Protein 7EG5 (pdb70)

Foldseek 3Di:
DQDPLNVVFLVDWDKKWKWFDDLDDDIDIDIDISPQWDADPLGKIKGFPLDCPVNQSRLVGPQKMKIKDKDQCGDAPDRHRMKMKIFIWRWDWAQDDDVQVVSCVVVVSGRTMIITHTPDMDIPD/DQDPLNVVQLVDKWKKWKWFDDLDPDIDIDIDISPQWDADPLGKTKGFAQDCPRRQSRCVGPQKIKIKTKDQCGQAPPRRRMKMKIFIWGWDWAQDDDVQVVSCVVPVNGRTMIITHTPDIDIDD

InterPro domains:
  IPR011576 Pyridoxamine 5'-phosphate oxidase, N-terminal [PF01243] (2-123)
  IPR012349 FMN-binding split barrel [G3DSA:2.30.110.10] (1-125)

Radius of gyration: 17.63 Å; Cα contacts (8 Å, |Δi|>4): 608; chains: 2; bounding box: 39×50×42 Å

Structure (mmCIF, N/CA/C/O backbone):
data_7EG5
#
_entry.id   7EG5
#
_cell.length_a   41.509
_cell.length_b   94.801
_cell.length_c   142.075
_cell.angle_alpha   90.00
_cell.angle_beta   90.00
_cell.angle_gamma   90.00
#
_symmetry.space_group_name_H-M   'C 2 2 21'
#
loop_
_entity.id
_entity.type
_entity.pdbx_description
1 polymer 'FMN-binding protein'
2 non-polymer 'FLAVIN MONONUCLEOTIDE'
3 water water
#
loop_
_atom_site.group_PDB
_atom_site.id
_atom_site.type_symbol
_atom_site.label_atom_id
_atom_site.label_alt_id
_atom_site.label_comp_id
_atom_site.label_asym_id
_atom_site.label_entity_id
_atom_site.label_seq_id
_atom_site.pdbx_PDB_ins_code
_atom_site.Cartn_x
_atom_site.Cartn_y
_atom_site.Cartn_z
_atom_site.occupancy
_atom_site.B_iso_or_equiv
_atom_site.auth_seq_id
_atom_site.auth_comp_id
_atom_site.auth_asym_id
_atom_site.auth_atom_id
_atom_site.pdbx_PDB_model_num
ATOM 1 N N . MET A 1 1 ? -10.529 -24.908 5.451 1.00 61.79 1 MET A N 1
ATOM 2 C CA . MET A 1 1 ? -11.511 -24.077 6.230 1.00 53.37 1 MET A CA 1
ATOM 3 C C . MET A 1 1 ? -10.834 -22.767 6.672 1.00 52.41 1 MET A C 1
ATOM 4 O O . MET A 1 1 ? -11.381 -21.731 6.346 1.00 44.20 1 MET A O 1
ATOM 9 N N . LEU A 1 2 ? -9.656 -22.783 7.308 1.00 46.38 2 LEU A N 1
ATOM 10 C CA . LEU A 1 2 ? -8.953 -21.531 7.708 1.00 46.11 2 LEU A CA 1
ATOM 11 C C . LEU A 1 2 ? -7.870 -21.174 6.692 1.00 46.56 2 LEU A C 1
ATOM 12 O O . LEU A 1 2 ? -6.853 -21.902 6.591 1.00 49.29 2 LEU A O 1
ATOM 17 N N . THR A 1 3 ? -8.046 -20.044 6.018 1.00 44.72 3 THR A N 1
ATOM 18 C CA . THR A 1 3 ? -7.204 -19.615 4.878 1.00 44.64 3 THR A CA 1
ATOM 19 C C . THR A 1 3 ? -5.889 -19.023 5.377 1.00 43.87 3 THR A C 1
ATOM 20 O O . THR A 1 3 ? -5.739 -18.730 6.571 1.00 39.41 3 THR A O 1
ATOM 24 N N . LYS A 1 4 ? -4.958 -18.889 4.451 1.00 44.15 4 LYS A N 1
ATOM 25 C CA . LYS A 1 4 ? -3.684 -18.148 4.594 1.00 40.99 4 LYS A CA 1
ATOM 26 C C . LYS A 1 4 ? -3.988 -16.754 5.160 1.00 36.60 4 LYS A C 1
ATOM 27 O O . LYS A 1 4 ? -3.275 -16.301 6.076 1.00 35.39 4 LYS A O 1
ATOM 33 N N . LYS A 1 5 ? -5.008 -16.068 4.645 1.00 33.83 5 LYS A N 1
ATOM 34 C CA . LYS A 1 5 ? -5.327 -14.684 5.078 1.00 33.42 5 LYS A CA 1
ATOM 35 C C . LYS A 1 5 ? -5.811 -14.676 6.538 1.00 31.00 5 LYS A C 1
ATOM 36 O O . LYS A 1 5 ? -5.507 -13.719 7.278 1.00 34.04 5 LYS A O 1
ATOM 42 N N . PHE A 1 6 ? -6.584 -15.681 6.914 1.00 34.21 6 PHE A N 1
ATOM 43 C CA . PHE A 1 6 ? -7.136 -15.763 8.285 1.00 32.89 6 PHE A CA 1
ATOM 44 C C . PHE A 1 6 ? -5.960 -15.952 9.242 1.00 35.60 6 PHE A C 1
ATOM 45 O O . PHE A 1 6 ? -5.867 -15.251 10.256 1.00 32.45 6 PHE A O 1
ATOM 53 N N . LYS A 1 7 ? -5.079 -16.899 8.907 1.00 34.39 7 LYS A N 1
ATOM 54 C CA . LYS A 1 7 ? -3.862 -17.213 9.686 1.00 34.54 7 LYS A CA 1
ATOM 55 C C . LYS A 1 7 ? -2.976 -15.988 9.772 1.00 36.34 7 LYS A C 1
ATOM 56 O O . LYS A 1 7 ? -2.542 -15.705 10.899 1.00 33.78 7 LYS A O 1
ATOM 62 N N . GLU A 1 8 ? -2.832 -15.224 8.692 1.00 32.48 8 GLU A N 1
ATOM 63 C CA . GLU A 1 8 ? -2.072 -13.948 8.679 1.00 37.27 8 GLU A CA 1
ATOM 64 C C . GLU A 1 8 ? -2.620 -12.913 9.682 1.00 35.82 8 GLU A C 1
ATOM 65 O O . GLU A 1 8 ? -1.802 -12.221 10.361 1.00 34.39 8 GLU A O 1
ATOM 71 N N . THR A 1 9 ? -3.941 -12.833 9.860 1.00 32.82 9 THR A N 1
ATOM 72 C CA . THR A 1 9 ? -4.606 -11.887 10.789 1.00 32.67 9 THR A CA 1
ATOM 73 C C . THR A 1 9 ? -4.227 -12.215 12.243 1.00 29.85 9 THR A C 1
ATOM 74 O O . THR A 1 9 ? -4.138 -11.273 13.075 1.00 31.78 9 THR A O 1
ATOM 78 N N . LEU A 1 10 ? -4.055 -13.502 12.560 1.00 29.11 10 LEU A N 1
ATOM 79 C CA . LEU A 1 10 ? -3.786 -13.983 13.942 1.00 32.18 10 LEU A CA 1
ATOM 80 C C . LEU A 1 10 ? -2.389 -13.545 14.436 1.00 33.45 10 LEU A C 1
ATOM 81 O O . LEU A 1 10 ? -2.111 -13.801 15.609 1.00 35.09 10 LEU A O 1
ATOM 86 N N . LYS A 1 11 ? -1.557 -12.903 13.606 1.00 32.12 11 LYS A N 1
ATOM 87 C CA . LYS A 1 11 ? -0.233 -12.328 14.034 1.00 39.53 11 LYS A CA 1
ATOM 88 C C . LYS A 1 11 ? -0.429 -10.988 14.746 1.00 35.13 11 LYS A C 1
ATOM 89 O O . LYS A 1 11 ? 0.454 -10.542 15.495 1.00 34.21 11 LYS A O 1
ATOM 95 N N . TYR A 1 12 ? -1.547 -10.328 14.480 1.00 31.43 12 TYR A N 1
ATOM 96 C CA . TYR A 1 12 ? -1.825 -8.950 14.960 1.00 32.30 12 TYR A CA 1
ATOM 97 C C . TYR A 1 12 ? -2.652 -9.003 16.242 1.00 36.12 12 TYR A C 1
ATOM 98 O O . TYR A 1 12 ? -3.020 -10.086 16.741 1.00 43.23 12 TYR A O 1
ATOM 107 N N . GLU A 1 13 ? -2.902 -7.838 16.803 1.00 33.85 13 GLU A N 1
ATOM 108 C CA . GLU A 1 13 ? -3.738 -7.701 18.008 1.00 36.29 13 GLU A CA 1
ATOM 109 C C . GLU A 1 13 ? -5.042 -7.020 17.591 1.00 32.40 13 GLU A C 1
ATOM 110 O O . GLU A 1 13 ? -5.051 -6.285 16.602 1.00 35.46 13 GLU A O 1
ATOM 116 N N . GLY A 1 14 ? -6.114 -7.411 18.237 1.00 29.53 14 GLY A N 1
ATOM 117 C CA . GLY A 1 14 ? -7.405 -6.698 18.161 1.00 32.54 14 GLY A CA 1
ATOM 118 C C . GLY A 1 14 ? -8.457 -7.405 18.978 1.00 30.85 14 GLY A C 1
ATOM 119 O O . GLY A 1 14 ? -8.170 -8.461 19.625 1.00 29.25 14 GLY A O 1
ATOM 120 N N . SER A 1 15 ? -9.651 -6.804 18.980 1.00 31.59 15 SER A N 1
ATOM 121 C CA . SER A 1 15 ? -10.837 -7.236 19.722 1.00 30.12 15 SER A CA 1
ATOM 122 C C . SER A 1 15 ? -11.460 -8.371 18.929 1.00 34.33 15 SER A C 1
ATOM 123 O O . SER A 1 15 ? -11.636 -8.249 17.675 1.00 31.39 15 SER A O 1
ATOM 126 N N . VAL A 1 16 ? -11.794 -9.445 19.615 1.00 25.40 16 VAL A N 1
ATOM 127 C CA . VAL A 1 16 ? -12.539 -10.561 19.015 1.00 27.49 16 VAL A CA 1
ATOM 128 C C . VAL A 1 16 ? -13.887 -10.534 19.708 1.00 29.66 16 VAL A C 1
ATOM 129 O O . VAL A 1 16 ? -13.891 -10.581 20.981 1.00 28.50 16 VAL A O 1
ATOM 133 N N . SER A 1 17 ? -14.962 -10.530 18.938 1.00 25.39 17 SER A N 1
ATOM 134 C CA . SER A 1 17 ? -16.311 -10.640 19.538 1.00 26.30 17 SER A CA 1
ATOM 135 C C . SER A 1 17 ? -16.810 -12.077 19.363 1.00 24.73 17 SER A C 1
ATOM 136 O O . SER A 1 17 ? -16.644 -12.668 18.290 1.00 24.88 17 SER A O 1
ATOM 139 N N . LEU A 1 18 ? -17.501 -12.590 20.355 1.00 24.45 18 LEU A N 1
ATOM 140 C CA . LEU A 1 18 ? -18.146 -13.914 20.339 1.00 25.81 18 LEU A CA 1
ATOM 141 C C . LEU A 1 18 ? -19.634 -13.748 20.666 1.00 26.60 18 LEU A C 1
ATOM 142 O O . LEU A 1 18 ? -19.940 -13.408 21.805 1.00 29.57 18 LEU A O 1
ATOM 147 N N . THR A 1 19 ? -20.502 -14.022 19.714 1.00 26.13 19 THR A N 1
ATOM 148 C CA . THR A 1 19 ? -21.963 -13.856 19.860 1.00 29.23 19 THR A CA 1
ATOM 149 C C . THR A 1 19 ? -22.556 -15.240 20.127 1.00 30.62 19 THR A C 1
ATOM 150 O O . THR A 1 19 ? -22.311 -16.135 19.307 1.00 28.36 19 THR A O 1
ATOM 154 N N . SER A 1 20 ? -23.278 -15.400 21.248 1.00 30.10 20 SER A N 1
ATOM 155 C CA . SER A 1 20 ? -23.930 -16.684 21.625 1.00 32.63 20 SER A CA 1
ATOM 156 C C . SER A 1 20 ? -25.416 -16.432 21.916 1.00 34.61 20 SER A C 1
ATOM 157 O O . SER A 1 20 ? -25.798 -15.274 22.079 1.00 32.47 20 SER A O 1
ATOM 160 N N . TRP A 1 21 ? -26.250 -17.466 21.873 1.00 37.64 21 TRP A N 1
ATOM 161 C CA . TRP A 1 21 ? -27.709 -17.308 22.117 1.00 40.73 21 TRP A CA 1
ATOM 162 C C . TRP A 1 21 ? -28.326 -18.650 22.499 1.00 44.18 21 TRP A C 1
ATOM 163 O O . TRP A 1 21 ? -27.749 -19.678 22.107 1.00 38.89 21 TRP A O 1
ATOM 174 N N . GLY A 1 22 ? -29.457 -18.608 23.216 1.00 51.71 22 GLY A N 1
ATOM 175 C CA . GLY A 1 22 ? -30.300 -19.785 23.520 1.00 50.95 22 GLY A CA 1
ATOM 176 C C . GLY A 1 22 ? -30.714 -19.853 24.976 1.00 53.19 22 GLY A C 1
ATOM 177 O O . GLY A 1 22 ? -31.851 -20.259 25.223 1.00 58.79 22 GLY A O 1
ATOM 178 N N . ALA A 1 23 ? -29.818 -19.528 25.910 1.00 54.24 23 ALA A N 1
ATOM 179 C CA . ALA A 1 23 ? -30.041 -19.647 27.372 1.00 54.79 23 ALA A CA 1
ATOM 180 C C . ALA A 1 23 ? -31.224 -18.766 27.749 1.00 67.87 23 ALA A C 1
ATOM 181 O O . ALA A 1 23 ? -31.770 -18.899 28.876 1.00 57.28 23 ALA A O 1
ATOM 183 N N . GLU A 1 24 ? -31.608 -17.897 26.821 1.00 65.47 24 GLU A N 1
ATOM 184 C CA . GLU A 1 24 ? -32.986 -17.381 26.763 1.00 72.43 24 GLU A CA 1
ATOM 185 C C . GLU A 1 24 ? -32.873 -15.871 26.662 1.00 61.30 24 GLU A C 1
ATOM 186 O O . GLU A 1 24 ? -32.026 -15.280 27.426 1.00 51.90 24 GLU A O 1
ATOM 192 N N . LYS A 1 25 ? -33.595 -15.384 25.651 1.00 54.21 25 LYS A N 1
ATOM 193 C CA . LYS A 1 25 ? -34.253 -14.069 25.507 1.00 61.65 25 LYS A CA 1
ATOM 194 C C . LYS A 1 25 ? -33.542 -13.375 24.347 1.00 59.66 25 LYS A C 1
ATOM 195 O O . LYS A 1 25 ? -33.946 -13.532 23.189 1.00 56.84 25 LYS A O 1
ATOM 201 N N . SER A 1 26 ? -32.454 -12.700 24.667 1.00 49.20 26 SER A N 1
ATOM 202 C CA . SER A 1 26 ? -31.634 -11.939 23.704 1.00 51.25 26 SER A CA 1
ATOM 203 C C . SER A 1 26 ? -30.286 -12.648 23.610 1.00 42.99 26 SER A C 1
ATOM 204 O O . SER A 1 26 ? -29.890 -13.345 24.552 1.00 38.67 26 SER A O 1
ATOM 207 N N . PRO A 1 27 ? -29.525 -12.472 22.514 1.00 42.43 27 PRO A N 1
ATOM 208 C CA . PRO A 1 27 ? -28.139 -12.950 22.477 1.00 39.73 27 PRO A CA 1
ATOM 209 C C . PRO A 1 27 ? -27.197 -12.348 23.530 1.00 39.01 27 PRO A C 1
ATOM 210 O O . PRO A 1 27 ? -27.530 -11.335 24.144 1.00 37.31 27 PRO A O 1
ATOM 214 N N . HIS A 1 28 ? -26.018 -12.976 23.732 1.00 37.11 28 HIS A N 1
ATOM 215 C CA . HIS A 1 28 ? -24.882 -12.390 24.487 1.00 35.68 28 HIS A CA 1
ATOM 216 C C . HIS A 1 28 ? -23.674 -12.171 23.561 1.00 30.86 28 HIS A C 1
ATOM 217 O O . HIS A 1 28 ? -23.502 -12.932 22.569 1.00 29.19 28 HIS A O 1
ATOM 224 N N . VAL A 1 29 ? -22.934 -11.124 23.867 1.00 34.00 29 VAL A N 1
ATOM 225 C CA . VAL A 1 29 ? -21.644 -10.788 23.213 1.00 33.52 29 VAL A CA 1
ATOM 226 C C . VAL A 1 29 ? -20.589 -10.709 24.304 1.00 35.98 29 VAL A C 1
ATOM 227 O O . VAL A 1 29 ? -20.766 -9.992 25.316 1.00 35.11 29 VAL A O 1
ATOM 231 N N . THR A 1 30 ? -19.531 -11.473 24.072 1.00 29.75 30 THR A N 1
ATOM 232 C CA . THR A 1 30 ? -18.366 -11.675 24.940 1.00 32.29 30 THR A CA 1
ATOM 233 C C . THR A 1 30 ? -17.125 -11.364 24.101 1.00 35.18 30 THR A C 1
ATOM 234 O O . THR A 1 30 ? -17.177 -11.616 22.886 1.00 38.11 30 THR A O 1
ATOM 238 N N . GLY A 1 31 ? -16.065 -10.883 24.723 1.00 29.24 31 GLY A N 1
ATOM 239 C CA . GLY A 1 31 ? -14.841 -10.518 24.001 1.00 37.51 31 GLY A CA 1
ATOM 240 C C . GLY A 1 31 ? -13.650 -11.366 24.376 1.00 34.93 31 GLY A C 1
ATOM 241 O O . GLY A 1 31 ? -13.602 -11.892 25.492 1.00 35.25 31 GLY A O 1
ATOM 242 N N . THR A 1 32 ? -12.678 -11.418 23.479 1.00 32.66 32 THR A N 1
ATOM 243 C CA . THR A 1 32 ? -11.282 -11.816 23.751 1.00 31.75 32 THR A CA 1
ATOM 244 C C . THR A 1 32 ? -10.357 -10.995 22.846 1.00 30.11 32 THR A C 1
ATOM 245 O O . THR A 1 32 ? -10.821 -9.996 22.192 1.00 32.18 32 THR A O 1
ATOM 249 N N . TRP A 1 33 ? -9.072 -11.333 22.852 1.00 28.18 33 TRP A N 1
ATOM 250 C CA . TRP A 1 33 ? -8.023 -10.675 22.042 1.00 29.65 33 TRP A CA 1
ATOM 251 C C . TRP A 1 33 ? -7.585 -11.647 20.951 1.00 28.66 33 TRP A C 1
ATOM 252 O O . TRP A 1 33 ? -7.491 -12.880 21.223 1.00 28.53 33 TRP A O 1
ATOM 263 N N . ILE A 1 34 ? -7.206 -11.131 19.787 1.00 26.79 34 ILE A N 1
ATOM 264 C CA . ILE A 1 34 ? -6.641 -12.000 18.727 1.00 26.42 34 ILE A CA 1
ATOM 265 C C . ILE A 1 34 ? -5.401 -12.702 19.325 1.00 27.65 34 ILE A C 1
ATOM 266 O O . ILE A 1 34 ? -5.183 -13.883 19.024 1.00 29.24 34 ILE A O 1
ATOM 271 N N . SER A 1 35 ? -4.625 -12.003 20.153 1.00 31.23 35 SER A N 1
ATOM 272 C CA . SER A 1 35 ? -3.340 -12.530 20.714 1.00 36.60 35 SER A CA 1
ATOM 273 C C . SER A 1 35 ? -3.605 -13.678 21.703 1.00 36.14 35 SER A C 1
ATOM 274 O O . SER A 1 35 ? -2.657 -14.390 22.015 1.00 38.49 35 SER A O 1
ATOM 277 N N . TYR A 1 36 ? -4.839 -13.898 22.167 1.00 31.74 36 TYR A N 1
ATOM 278 C CA . TYR A 1 36 ? -5.166 -15.047 23.057 1.00 31.68 36 TYR A CA 1
ATOM 279 C C . TYR A 1 36 ? -5.655 -16.254 22.242 1.00 35.93 36 TYR A C 1
ATOM 280 O O . TYR A 1 36 ? -5.953 -17.299 22.834 1.00 35.22 36 TYR A O 1
ATOM 289 N N . LEU A 1 37 ? -5.803 -16.120 20.919 1.00 30.43 37 LEU A N 1
ATOM 290 C CA . LEU A 1 37 ? -6.326 -17.241 20.106 1.00 33.69 37 LEU A CA 1
ATOM 291 C C . LEU A 1 37 ? -5.192 -18.209 19.753 1.00 31.16 37 LEU A C 1
ATOM 292 O O . LEU A 1 37 ? -4.085 -17.785 19.444 1.00 31.20 37 LEU A O 1
ATOM 297 N N . GLN A 1 38 ? -5.470 -19.502 19.825 1.00 29.18 38 GLN A N 1
ATOM 298 C CA . GLN A 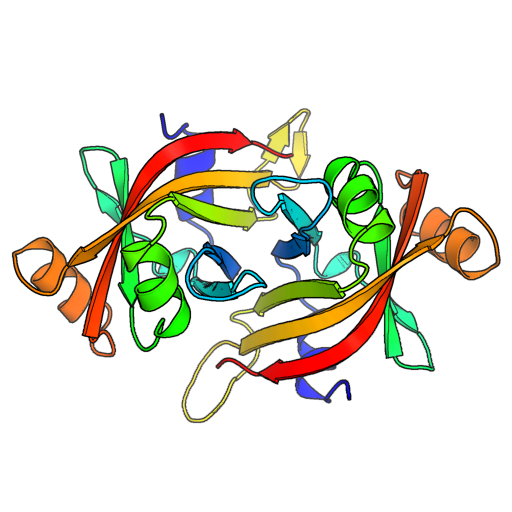1 38 ? -4.490 -20.542 19.439 1.00 32.11 38 GLN A CA 1
ATOM 299 C C . GLN A 1 38 ? -5.164 -21.513 18.497 1.00 33.24 38 GLN A C 1
ATOM 300 O O . GLN A 1 38 ? -6.241 -22.006 18.854 1.00 32.74 38 GLN A O 1
ATOM 306 N N . LEU A 1 39 ? -4.509 -21.797 17.382 1.00 30.51 39 LEU A N 1
ATOM 307 C CA . LEU A 1 39 ? -5.003 -22.748 16.366 1.00 33.23 39 LEU A CA 1
ATOM 308 C C . LEU A 1 39 ? -4.457 -24.145 16.675 1.00 37.06 39 LEU A C 1
ATOM 309 O O . LEU A 1 39 ? -3.297 -24.261 17.105 1.00 36.27 39 LEU A O 1
ATOM 314 N N . THR A 1 40 ? -5.272 -25.172 16.508 1.00 39.12 40 THR A N 1
ATOM 315 C CA . THR A 1 40 ? -4.818 -26.575 16.662 1.00 38.55 40 THR A CA 1
ATOM 316 C C . THR A 1 40 ? -4.575 -27.159 15.266 1.00 41.81 40 THR A C 1
ATOM 317 O O . THR A 1 40 ? -5.008 -26.545 14.229 1.00 42.05 40 THR A O 1
ATOM 321 N N . SER A 1 41 ? -3.972 -28.338 15.210 1.00 41.27 41 SER A N 1
ATOM 322 C CA . SER A 1 41 ? -3.567 -28.984 13.933 1.00 42.87 41 SER A CA 1
ATOM 323 C C . SER A 1 41 ? -4.814 -29.270 13.099 1.00 39.06 41 SER A C 1
ATOM 324 O O . SER A 1 41 ? -4.754 -29.185 11.860 1.00 48.27 41 SER A O 1
ATOM 327 N N . ASP A 1 42 ? -5.915 -29.606 13.762 1.00 34.38 42 ASP A N 1
ATOM 328 C CA . ASP A 1 42 ? -7.214 -29.870 13.107 1.00 37.05 42 ASP A CA 1
ATOM 329 C C . ASP A 1 42 ? -8.034 -28.574 12.985 1.00 31.29 42 ASP A C 1
ATOM 330 O O . ASP A 1 42 ? -9.226 -28.720 12.748 1.00 34.66 42 ASP A O 1
ATOM 335 N N . GLU A 1 43 ? -7.418 -27.408 13.184 1.00 34.48 43 GLU A N 1
ATOM 336 C CA . GLU A 1 43 ? -8.014 -26.056 12.899 1.00 38.34 43 GLU A CA 1
ATOM 337 C C . GLU A 1 43 ? -9.193 -25.749 13.825 1.00 35.74 43 GLU A C 1
ATOM 338 O O . GLU A 1 43 ? -10.098 -24.986 13.414 1.00 35.81 43 GLU A O 1
ATOM 344 N N . ARG A 1 44 ? -9.203 -26.289 15.036 1.00 30.93 44 ARG A N 1
ATOM 345 C CA . ARG A 1 44 ? -10.000 -25.727 16.141 1.00 29.14 44 ARG A CA 1
ATOM 346 C C . ARG A 1 44 ? -9.300 -24.431 16.556 1.00 27.68 44 ARG A C 1
ATOM 347 O O . ARG A 1 44 ? -8.069 -24.303 16.363 1.00 30.33 44 ARG A O 1
ATOM 355 N N . ILE A 1 45 ? -10.071 -23.490 17.093 1.00 29.23 45 ILE A N 1
ATOM 356 C CA . ILE A 1 45 ? -9.584 -22.202 17.642 1.00 27.57 45 ILE A CA 1
ATOM 357 C C . ILE A 1 45 ? -9.831 -22.287 19.153 1.00 29.26 45 ILE A C 1
ATOM 358 O O . ILE A 1 45 ? -10.956 -22.490 19.543 1.00 29.91 45 ILE A O 1
ATOM 363 N N . LEU A 1 46 ? -8.797 -22.146 19.949 1.00 30.34 46 LEU A N 1
ATOM 364 C CA . LEU A 1 46 ? -8.920 -22.173 21.429 1.00 30.06 46 LEU A CA 1
ATOM 365 C C . LEU A 1 46 ? -8.757 -20.768 21.981 1.00 30.51 46 LEU A C 1
ATOM 366 O O . LEU A 1 46 ? -7.899 -20.042 21.472 1.00 29.68 46 LEU A O 1
ATOM 371 N N . ALA A 1 47 ? -9.533 -20.437 23.009 1.00 31.87 47 ALA A N 1
ATOM 372 C CA . ALA A 1 47 ? -9.366 -19.166 23.727 1.00 28.16 47 ALA A CA 1
ATOM 373 C C . ALA A 1 47 ? -9.477 -19.427 25.231 1.00 29.06 47 ALA A C 1
ATOM 374 O O . ALA A 1 47 ? -10.258 -20.280 25.688 1.00 31.61 47 ALA A O 1
ATOM 376 N N . PRO A 1 48 ? -8.765 -18.619 26.036 1.00 32.86 48 PRO A N 1
ATOM 377 C CA . PRO A 1 48 ? -8.880 -18.693 27.485 1.00 36.88 48 PRO A CA 1
ATOM 378 C C . PRO A 1 48 ? -10.199 -18.079 27.945 1.00 41.49 48 PRO A C 1
ATOM 379 O O . PRO A 1 48 ? -10.554 -17.000 27.524 1.00 42.08 48 PRO A O 1
ATOM 383 N N . ALA A 1 49 ? -10.942 -18.837 28.728 1.00 38.98 49 ALA A N 1
ATOM 384 C CA . ALA A 1 49 ? -12.193 -18.375 29.348 1.00 39.58 49 ALA A CA 1
ATOM 385 C C . ALA A 1 49 ? -11.898 -18.036 30.815 1.00 50.95 49 ALA A C 1
ATOM 386 O O . ALA A 1 49 ? -11.691 -18.981 31.593 1.00 49.85 49 ALA A O 1
ATOM 388 N N . ALA A 1 50 ? -11.824 -16.756 31.171 1.00 50.37 50 ALA A N 1
ATOM 389 C CA . ALA A 1 50 ? -11.719 -16.333 32.591 1.00 56.26 50 ALA A CA 1
ATOM 390 C C . ALA A 1 50 ? -13.143 -16.149 33.110 1.00 58.83 50 ALA A C 1
ATOM 391 O O . ALA A 1 50 ? -13.509 -16.815 34.095 1.00 61.08 50 ALA A O 1
ATOM 393 N N . GLY A 1 51 ? -13.924 -15.326 32.403 1.00 56.91 51 GLY A N 1
ATOM 394 C CA . GLY A 1 51 ? -15.367 -15.170 32.622 1.00 56.58 51 GLY A CA 1
ATOM 395 C C . GLY A 1 51 ? -16.152 -16.048 31.673 1.00 51.23 51 GLY A C 1
ATOM 396 O O . GLY A 1 51 ? -16.131 -17.299 31.860 1.00 51.80 51 GLY A O 1
ATOM 397 N N . MET A 1 52 ? -16.848 -15.406 30.735 1.00 43.39 52 MET A N 1
ATOM 398 C CA . MET A 1 52 ? -17.682 -16.024 29.680 1.00 44.20 52 MET A CA 1
ATOM 399 C C . MET A 1 52 ? -18.824 -16.810 30.317 1.00 48.71 52 MET A C 1
ATOM 400 O O . MET A 1 52 ? -19.240 -17.813 29.734 1.00 42.11 52 MET A O 1
ATOM 405 N N . HIS A 1 53 ? -19.329 -16.358 31.471 1.00 45.30 53 HIS A N 1
ATOM 406 C CA . HIS A 1 53 ? -20.387 -17.092 32.211 1.00 47.85 53 HIS A CA 1
ATOM 407 C C . HIS A 1 53 ? -21.667 -17.163 31.368 1.00 40.12 53 HIS A C 1
ATOM 408 O O . HIS A 1 53 ? -22.186 -18.261 31.254 1.00 42.69 53 HIS A O 1
ATOM 415 N N . TYR A 1 54 ? -22.072 -16.097 30.665 1.00 44.84 54 TYR A N 1
ATOM 416 C CA . TYR A 1 54 ? -23.331 -16.061 29.864 1.00 43.49 54 TYR A CA 1
ATOM 417 C C . TYR A 1 54 ? -23.193 -16.871 28.564 1.00 46.03 54 TYR A C 1
ATOM 418 O O . TYR A 1 54 ? -24.163 -17.564 28.154 1.00 39.83 54 TYR A O 1
ATOM 427 N N . LEU A 1 55 ? -22.026 -16.823 27.913 1.00 41.91 55 LEU A N 1
ATOM 428 C CA . LEU A 1 55 ? -21.755 -17.703 26.748 1.00 37.64 55 LEU A CA 1
ATOM 429 C C . LEU A 1 55 ? -21.838 -19.160 27.218 1.00 35.80 55 LEU A C 1
ATOM 430 O O . LEU A 1 55 ? -22.441 -20.003 26.502 1.00 33.53 55 LEU A O 1
ATOM 435 N N . GLU A 1 56 ? -21.281 -19.434 28.402 1.00 40.10 56 GLU A N 1
ATOM 436 C CA . GLU A 1 56 ? -21.283 -20.813 28.973 1.00 47.11 56 GLU A CA 1
ATOM 437 C C . GLU A 1 56 ? -22.725 -21.320 29.018 1.00 47.06 56 GLU A C 1
ATOM 438 O O . GLU A 1 56 ? -22.941 -22.462 28.577 1.00 45.92 56 GLU A O 1
ATOM 444 N N . GLU A 1 57 ? -23.668 -20.500 29.498 1.00 51.14 57 GLU A N 1
ATOM 445 C CA . GLU A 1 57 ? -25.107 -20.863 29.654 1.00 46.20 57 GLU A CA 1
ATOM 446 C C . GLU A 1 57 ? -25.772 -20.988 28.285 1.00 46.47 57 GLU A C 1
ATOM 447 O O . GLU A 1 57 ? -26.640 -21.882 28.116 1.00 45.36 57 GLU A O 1
ATOM 453 N N . ASP A 1 58 ? -25.409 -20.128 27.321 1.00 41.72 58 ASP A N 1
ATOM 454 C CA . ASP A 1 58 ? -25.941 -20.218 25.943 1.00 39.08 58 ASP A CA 1
ATOM 455 C C . ASP A 1 58 ? -25.543 -21.550 25.307 1.00 38.12 58 ASP A C 1
ATOM 456 O O . ASP A 1 58 ? -26.409 -22.165 24.630 1.00 45.38 58 ASP A O 1
ATOM 461 N N . ILE A 1 59 ? -24.278 -21.957 25.408 1.00 42.43 59 ILE A N 1
ATOM 462 C CA . ILE A 1 59 ? -23.792 -23.074 24.537 1.00 47.09 59 ILE A CA 1
ATOM 463 C C . ILE A 1 59 ? -24.341 -24.414 25.060 1.00 50.98 59 ILE A C 1
ATOM 464 O O . ILE A 1 59 ? -24.431 -25.355 24.249 1.00 50.60 59 ILE A O 1
ATOM 469 N N . LYS A 1 60 ? -24.766 -24.474 26.328 1.00 53.12 60 LYS A N 1
ATOM 470 C CA . LYS A 1 60 ? -25.445 -25.675 26.904 1.00 55.98 60 LYS A CA 1
ATOM 471 C C . LYS A 1 60 ? -26.720 -25.947 26.105 1.00 51.24 60 LYS A C 1
ATOM 472 O O . LYS A 1 60 ? -27.083 -27.115 25.944 1.00 53.30 60 LYS A O 1
ATOM 478 N N . VAL A 1 61 ? -27.333 -24.895 25.567 1.00 48.47 61 VAL A N 1
ATOM 479 C CA . VAL A 1 61 ? -28.627 -24.928 24.825 1.00 46.11 61 VAL A CA 1
ATOM 480 C C . VAL A 1 61 ? -28.366 -24.916 23.321 1.00 54.03 61 VAL A C 1
ATOM 481 O O . VAL A 1 61 ? -29.064 -25.641 22.590 1.00 49.79 61 VAL A O 1
ATOM 485 N N . ASN A 1 62 ? -27.476 -24.027 22.856 1.00 46.91 62 ASN A N 1
ATOM 486 C CA . ASN A 1 62 ? -27.206 -23.870 21.414 1.00 43.42 62 ASN A CA 1
ATOM 487 C C . ASN A 1 62 ? -25.704 -23.697 21.302 1.00 48.38 62 ASN A C 1
ATOM 488 O O . ASN A 1 62 ? -25.213 -22.660 21.786 1.00 37.28 62 ASN A O 1
ATOM 493 N N . ASP A 1 63 ? -25.011 -24.704 20.769 1.00 41.91 63 ASP A N 1
ATOM 494 C CA . ASP A 1 63 ? -23.529 -24.735 20.790 1.00 45.10 63 ASP A CA 1
ATOM 495 C C . ASP A 1 63 ? -22.965 -23.958 19.585 1.00 39.75 63 ASP A C 1
ATOM 496 O O . ASP A 1 63 ? -21.743 -23.904 19.477 1.00 39.83 63 ASP A O 1
ATOM 501 N N . THR A 1 64 ? -23.790 -23.361 18.722 1.00 39.98 64 THR A N 1
ATOM 502 C CA . THR A 1 64 ? -23.299 -22.482 17.620 1.00 39.76 64 THR A CA 1
ATOM 503 C C . THR A 1 64 ? -23.028 -21.048 18.131 1.00 36.51 64 THR A C 1
ATOM 504 O O . THR A 1 64 ? -23.921 -20.418 18.799 1.00 37.20 64 THR A O 1
ATOM 508 N N . ILE A 1 65 ? -21.849 -20.513 17.811 1.00 35.69 65 ILE A N 1
ATOM 509 C CA . ILE A 1 65 ? -21.472 -19.091 18.112 1.00 34.88 65 ILE A CA 1
ATOM 510 C C . ILE A 1 65 ? -20.867 -18.436 16.843 1.00 34.92 65 ILE A C 1
ATOM 511 O O . ILE A 1 65 ? -20.418 -19.158 15.921 1.00 33.02 65 ILE A O 1
ATOM 516 N N . TYR A 1 66 ? -20.859 -17.099 16.816 1.00 29.90 66 TYR A N 1
ATOM 517 C CA . TYR A 1 66 ? -20.272 -16.256 15.760 1.00 30.09 66 TYR A CA 1
ATOM 518 C C . TYR A 1 66 ? -19.088 -15.499 16.372 1.00 29.07 66 TYR A C 1
ATOM 519 O O . TYR A 1 66 ? -19.234 -14.782 17.389 1.00 29.97 66 TYR A O 1
ATOM 528 N N . LEU A 1 67 ? -17.912 -15.721 15.808 1.00 26.09 67 LEU A N 1
ATOM 529 C CA . LEU A 1 67 ? -16.669 -14.998 16.161 1.00 27.61 67 LEU A CA 1
ATOM 530 C C . LEU A 1 67 ? -16.457 -13.962 15.078 1.00 28.52 67 LEU A C 1
ATOM 531 O O . LEU A 1 67 ? -16.530 -14.331 13.888 1.00 30.05 67 LEU A O 1
ATOM 536 N N . MET A 1 68 ? -16.205 -12.724 15.446 1.00 26.07 68 MET A N 1
ATOM 537 C CA . MET A 1 68 ? -15.875 -11.684 14.460 1.00 26.38 68 MET A CA 1
ATOM 538 C C . MET A 1 68 ? -14.550 -11.043 14.860 1.00 26.57 68 MET A C 1
ATOM 539 O O . MET A 1 68 ? -14.348 -10.775 16.061 1.00 27.33 68 MET A O 1
ATOM 544 N N . LEU A 1 69 ? -13.685 -10.813 13.880 1.00 26.74 69 LEU A N 1
ATOM 545 C CA . LEU A 1 69 ? -12.424 -10.085 14.090 1.00 23.88 69 LEU A CA 1
ATOM 546 C C . LEU A 1 69 ? -12.017 -9.386 12.804 1.00 26.65 69 LEU A C 1
ATOM 547 O O . LEU A 1 69 ? -12.478 -9.785 11.728 1.00 25.17 69 LEU A O 1
ATOM 552 N N . GLY A 1 70 ? -11.144 -8.412 12.942 1.00 24.71 70 GLY A N 1
ATOM 553 C CA . GLY A 1 70 ? -10.588 -7.696 11.779 1.00 29.04 70 GLY A CA 1
ATOM 554 C C . GLY A 1 70 ? -9.336 -6.941 12.160 1.00 29.74 70 GLY A C 1
ATOM 555 O O . GLY A 1 70 ? -9.191 -6.571 13.325 1.00 26.11 70 GLY A O 1
ATOM 556 N N . VAL A 1 71 ? -8.430 -6.739 11.219 1.00 27.23 71 VAL A N 1
ATOM 557 C CA . VAL A 1 71 ? -7.214 -5.941 11.494 1.00 31.24 71 VAL A CA 1
ATOM 558 C C . VAL A 1 71 ? -6.988 -5.056 10.271 1.00 31.91 71 VAL A C 1
ATOM 559 O O . VAL A 1 71 ? -7.129 -5.563 9.144 1.00 28.56 71 VAL A O 1
ATOM 563 N N . ARG A 1 72 ? -6.623 -3.809 10.507 1.00 31.13 72 ARG A N 1
ATOM 564 C CA . ARG A 1 72 ? -6.315 -2.837 9.420 1.00 40.55 72 ARG A CA 1
ATOM 565 C C . ARG A 1 72 ? -5.056 -3.262 8.672 1.00 49.19 72 ARG A C 1
ATOM 566 O O . ARG A 1 72 ? -4.970 -2.972 7.485 1.00 43.87 72 ARG A O 1
ATOM 574 N N . GLU A 1 73 ? -4.142 -4.012 9.301 1.00 44.61 73 GLU A N 1
ATOM 575 C CA . GLU A 1 73 ? -2.774 -4.152 8.739 1.00 47.91 73 GLU A CA 1
ATOM 576 C C . GLU A 1 73 ? -2.765 -5.180 7.616 1.00 51.49 73 GLU A C 1
ATOM 577 O O . GLU A 1 73 ? -1.738 -5.278 6.945 1.00 46.36 73 GLU A O 1
ATOM 583 N N . VAL A 1 74 ? -3.837 -5.948 7.431 1.00 39.71 74 VAL A N 1
ATOM 584 C CA . VAL A 1 74 ? -3.837 -7.022 6.411 1.00 38.43 74 VAL A CA 1
ATOM 585 C C . VAL A 1 74 ? -4.626 -6.486 5.208 1.00 45.13 74 VAL A C 1
ATOM 586 O O . VAL A 1 74 ? -5.693 -5.891 5.423 1.00 41.33 74 VAL A O 1
ATOM 590 N N . GLU A 1 75 ? -4.124 -6.716 3.996 1.00 44.69 75 GLU A N 1
ATOM 591 C CA . GLU A 1 75 ? -4.853 -6.371 2.749 1.00 47.89 75 GLU A CA 1
ATOM 592 C C . GLU A 1 75 ? -6.051 -7.314 2.552 1.00 38.31 75 GLU A C 1
ATOM 593 O O . GLU A 1 75 ? -5.876 -8.579 2.531 1.00 43.83 75 GLU A O 1
ATOM 599 N N . GLY A 1 76 ? -7.230 -6.731 2.390 1.00 47.56 76 GLY A N 1
ATOM 600 C CA . GLY A 1 76 ? -8.458 -7.474 2.051 1.00 44.72 76 GLY A CA 1
ATOM 601 C C . GLY A 1 76 ? -8.623 -7.632 0.553 1.00 50.24 76 GLY A C 1
ATOM 602 O O . GLY A 1 76 ? -7.591 -7.735 -0.175 1.00 44.76 76 GLY A O 1
ATOM 603 N N . LYS A 1 77 ? -9.877 -7.707 0.117 1.00 43.68 77 LYS A N 1
ATOM 604 C CA . LYS A 1 77 ? -10.240 -7.920 -1.303 1.00 44.96 77 LYS A CA 1
ATOM 605 C C . LYS A 1 77 ? -10.146 -6.589 -2.036 1.00 42.15 77 LYS A C 1
ATOM 606 O O . LYS A 1 77 ? -10.492 -5.535 -1.462 1.00 38.19 77 LYS A O 1
ATOM 612 N N . ASN A 1 78 ? -9.724 -6.680 -3.288 1.00 45.78 78 ASN A N 1
ATOM 613 C CA . ASN A 1 78 ? -9.805 -5.548 -4.239 1.00 49.14 78 ASN A CA 1
ATOM 614 C C . ASN A 1 78 ? -8.749 -4.546 -3.771 1.00 51.27 78 ASN A C 1
ATOM 615 O O . ASN A 1 78 ? -7.636 -4.990 -3.276 1.00 54.73 78 ASN A O 1
ATOM 620 N N . GLY A 1 79 ? -9.088 -3.266 -3.810 1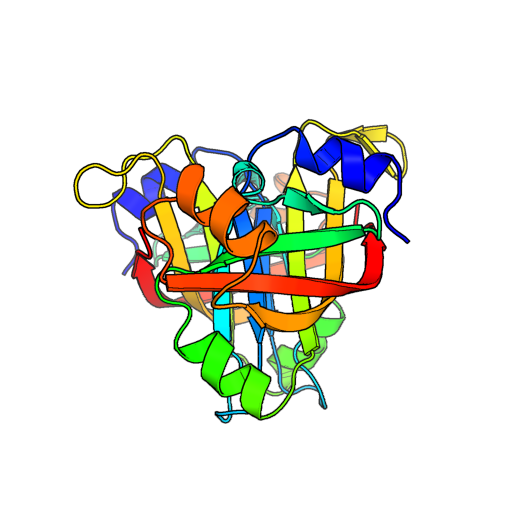.00 45.03 79 GLY A N 1
ATOM 621 C CA . GLY A 1 79 ? -8.148 -2.223 -3.354 1.00 62.96 79 GLY A CA 1
ATOM 622 C C . GLY A 1 79 ? -8.361 -1.859 -1.894 1.00 71.29 79 GLY A C 1
ATOM 623 O O . GLY A 1 79 ? -8.498 -0.646 -1.617 1.00 82.77 79 GLY A O 1
ATOM 624 N N . TYR A 1 80 ? -8.381 -2.828 -0.964 1.00 66.78 80 TYR A N 1
ATOM 625 C CA . TYR A 1 80 ? -8.867 -2.502 0.398 1.00 51.10 80 TYR A CA 1
ATOM 626 C C . TYR A 1 80 ? -7.815 -2.750 1.489 1.00 40.10 80 TYR A C 1
ATOM 627 O O . TYR A 1 80 ? -7.250 -3.845 1.615 1.00 42.48 80 TYR A O 1
ATOM 636 N N . GLN A 1 81 ? -7.593 -1.731 2.316 1.00 48.42 81 GLN A N 1
ATOM 637 C CA . GLN A 1 81 ? -6.641 -1.819 3.456 1.00 53.09 81 GLN A CA 1
ATOM 638 C C . GLN A 1 81 ? -7.437 -2.295 4.681 1.00 39.33 81 GLN A C 1
ATOM 639 O O . GLN A 1 81 ? -8.260 -1.544 5.218 1.00 44.94 81 GLN A O 1
ATOM 645 N N . GLY A 1 82 ? -7.335 -3.567 4.990 1.00 43.08 82 GLY A N 1
ATOM 646 C CA . GLY A 1 82 ? -8.058 -4.103 6.160 1.00 37.67 82 GLY A CA 1
ATOM 647 C C . GLY A 1 82 ? -8.829 -5.343 5.796 1.00 37.09 82 GLY A C 1
ATOM 648 O O . GLY A 1 82 ? -9.140 -5.573 4.608 1.00 32.06 82 GLY A O 1
ATOM 649 N N . ILE A 1 83 ? -9.103 -6.158 6.805 1.00 29.34 83 ILE A N 1
ATOM 650 C CA . ILE A 1 83 ? -9.677 -7.484 6.566 1.00 26.49 83 ILE A CA 1
ATOM 651 C C . ILE A 1 83 ? -10.476 -7.793 7.807 1.00 26.27 83 ILE A C 1
ATOM 652 O O . ILE A 1 83 ? -10.132 -7.265 8.893 1.00 25.05 83 ILE A O 1
ATOM 657 N N . GLY A 1 84 ? -11.562 -8.511 7.592 1.00 30.83 84 GLY A N 1
ATOM 658 C CA . GLY A 1 84 ? -12.441 -8.972 8.661 1.00 31.44 84 GLY A CA 1
ATOM 659 C C . GLY A 1 84 ? -12.941 -10.330 8.330 1.00 31.71 84 GLY A C 1
ATOM 660 O O . GLY A 1 84 ? -13.043 -10.705 7.115 1.00 29.08 84 GLY A O 1
ATOM 661 N N . PHE A 1 85 ? -13.214 -11.076 9.376 1.00 27.17 85 PHE A N 1
ATOM 662 C CA . PHE A 1 85 ? -13.756 -12.428 9.258 1.00 25.40 85 PHE A CA 1
ATOM 663 C C . PHE A 1 85 ? -14.959 -12.576 10.179 1.00 29.85 85 PHE A C 1
ATOM 664 O O . PHE A 1 85 ? -14.922 -12.113 11.379 1.00 28.20 85 PHE A O 1
ATOM 672 N N . ARG A 1 86 ? -15.935 -13.332 9.706 1.00 27.24 86 ARG A N 1
ATOM 673 C CA . ARG A 1 86 ? -16.970 -13.927 10.600 1.00 28.61 86 ARG A CA 1
ATOM 674 C C . ARG A 1 86 ? -16.866 -15.434 10.498 1.00 30.37 86 ARG A C 1
ATOM 675 O O . ARG A 1 86 ? -16.873 -15.988 9.351 1.00 29.82 86 ARG A O 1
ATOM 683 N N . VAL A 1 87 ? -16.687 -16.077 11.646 1.00 28.10 87 VAL A N 1
ATOM 684 C CA . VAL A 1 87 ? -16.508 -17.532 11.756 1.00 27.84 87 VAL A CA 1
ATOM 685 C C . VAL A 1 87 ? -17.716 -18.035 12.537 1.00 32.93 87 VAL A C 1
ATOM 686 O O . VAL A 1 87 ? -17.927 -17.569 13.666 1.00 29.57 87 VAL A O 1
ATOM 690 N N . SER A 1 88 ? -18.447 -18.957 11.944 1.00 30.23 88 SER A N 1
ATOM 691 C CA . SER A 1 88 ? -19.452 -19.791 12.632 1.00 31.02 88 SER A CA 1
ATOM 692 C C . SER A 1 88 ? -18.752 -21.031 13.194 1.00 30.63 88 SER A C 1
ATOM 693 O O . SER A 1 88 ? -18.115 -21.763 12.393 1.00 33.21 88 SER A O 1
ATOM 696 N N . ALA A 1 89 ? -18.979 -21.336 14.463 1.00 32.31 89 ALA A N 1
ATOM 697 C CA . ALA A 1 89 ? -18.235 -22.407 15.163 1.00 33.90 89 ALA A CA 1
ATOM 698 C C . ALA A 1 89 ? -19.155 -23.153 16.128 1.00 36.35 89 ALA A C 1
ATOM 699 O O . ALA A 1 89 ? -20.047 -22.515 16.734 1.00 33.05 89 ALA A O 1
ATOM 701 N N . LYS A 1 90 ? -18.915 -24.457 16.296 1.00 34.94 90 LYS A N 1
ATOM 702 C CA . LYS A 1 90 ? -19.460 -25.238 17.430 1.00 37.46 90 LYS A CA 1
ATOM 703 C C . LYS A 1 90 ? -18.575 -24.975 18.638 1.00 37.36 90 LYS A C 1
ATOM 704 O O . LYS A 1 90 ? -17.371 -25.086 18.498 1.00 33.08 90 LYS A O 1
ATOM 710 N N . ALA A 1 91 ? -19.156 -24.640 19.786 1.00 32.39 91 ALA A N 1
ATOM 711 C CA . ALA A 1 91 ? -18.379 -24.249 20.967 1.00 33.07 91 ALA A CA 1
ATOM 712 C C . ALA A 1 91 ? -18.487 -25.300 22.076 1.00 35.80 91 ALA A C 1
ATOM 713 O O . ALA A 1 91 ? -19.565 -25.873 22.234 1.00 39.74 91 ALA A O 1
ATOM 715 N N . LYS A 1 92 ? -17.414 -25.443 22.847 1.00 38.33 92 LYS A N 1
ATOM 716 C CA . LYS A 1 92 ? -17.338 -26.363 24.004 1.00 45.48 92 LYS A CA 1
ATOM 717 C C . LYS A 1 92 ? -16.358 -25.720 24.982 1.00 41.29 92 LYS A C 1
ATOM 718 O O . LYS A 1 92 ? -15.401 -25.112 24.530 1.00 39.03 92 LYS A O 1
ATOM 724 N N . LEU A 1 93 ? -16.640 -25.784 26.279 1.00 40.06 93 LEU A N 1
ATOM 725 C CA . LEU A 1 93 ? -15.700 -25.378 27.350 1.00 40.57 93 LEU A CA 1
ATOM 726 C C . LEU A 1 93 ? -14.986 -26.632 27.877 1.00 41.27 93 LEU A C 1
ATOM 727 O O . LEU A 1 93 ? -15.640 -27.633 28.119 1.00 44.40 93 LEU A O 1
ATOM 732 N N . ILE A 1 94 ? -13.662 -26.591 27.916 1.00 43.14 94 ILE A N 1
ATOM 733 C CA . ILE A 1 94 ? -12.747 -27.710 28.284 1.00 48.95 94 ILE A CA 1
ATOM 734 C C . ILE A 1 94 ? -12.127 -27.317 29.620 1.00 48.77 94 ILE A C 1
ATOM 735 O O . ILE A 1 94 ? -11.668 -26.170 29.696 1.00 42.11 94 ILE A O 1
ATOM 740 N N . SER A 1 95 ? -12.124 -28.226 30.604 1.00 48.09 95 SER A N 1
ATOM 741 C CA . SER A 1 95 ? -11.682 -27.999 32.012 1.00 51.98 95 SER A CA 1
ATOM 742 C C . SER A 1 95 ? -10.371 -28.718 32.351 1.00 52.01 95 SER A C 1
ATOM 743 O O . SER A 1 95 ? -9.817 -28.469 33.453 1.00 45.36 95 SER A O 1
ATOM 746 N N . ASN A 1 96 ? -9.893 -29.606 31.482 1.00 49.76 96 ASN A N 1
ATOM 747 C CA . ASN A 1 96 ? -8.627 -30.350 31.717 1.00 51.70 96 ASN A CA 1
ATOM 748 C C . ASN A 1 96 ? -8.184 -31.007 30.414 1.00 44.48 96 ASN A C 1
ATOM 749 O O . ASN A 1 96 ? -8.899 -30.889 29.415 1.00 43.47 96 ASN A O 1
ATOM 754 N N . GLY A 1 97 ? -7.087 -31.748 30.466 1.00 46.61 97 GLY A N 1
ATOM 755 C CA . GLY A 1 97 ? -6.462 -32.412 29.321 1.00 41.47 97 GLY A CA 1
ATOM 756 C C . GLY A 1 97 ? -5.236 -31.634 28.905 1.00 44.51 97 GLY A C 1
ATOM 757 O O . GLY A 1 97 ? -4.901 -30.596 29.484 1.00 46.80 97 GLY A O 1
ATOM 758 N N . PRO A 1 98 ? -4.593 -32.058 27.809 1.00 43.13 98 PRO A N 1
ATOM 759 C CA . PRO A 1 98 ? -3.319 -31.473 27.411 1.00 42.77 98 PRO A CA 1
ATOM 760 C C . PRO A 1 98 ? -3.503 -30.049 26.872 1.00 40.56 98 PRO A C 1
ATOM 761 O O . PRO A 1 98 ? -2.644 -29.215 27.106 1.00 41.94 98 PRO A O 1
ATOM 765 N N . GLU A 1 99 ? -4.581 -29.801 26.132 1.00 42.70 99 GLU A N 1
ATOM 766 C CA . GLU A 1 99 ? -4.831 -28.442 25.567 1.00 43.63 99 GLU A CA 1
ATOM 767 C C . GLU A 1 99 ? -5.126 -27.466 26.710 1.00 35.73 99 GLU A C 1
ATOM 768 O O . GLU A 1 99 ? -4.541 -26.402 26.679 1.00 36.98 99 GLU A O 1
ATOM 774 N N . PHE A 1 100 ? -5.965 -27.825 27.670 1.00 39.92 100 PHE A N 1
ATOM 775 C CA . PHE A 1 100 ? -6.166 -26.995 28.894 1.00 44.39 100 PHE A CA 1
ATOM 776 C C . PHE A 1 100 ? -4.786 -26.614 29.450 1.00 41.08 100 PHE A C 1
ATOM 777 O O . PHE A 1 100 ? -4.428 -25.434 29.617 1.00 37.39 100 PHE A O 1
ATOM 785 N N . GLU A 1 101 ? -3.938 -27.623 29.625 1.00 44.20 101 GLU A N 1
ATOM 786 C CA . GLU A 1 101 ? -2.622 -27.484 30.282 1.00 46.56 101 GLU A CA 1
ATOM 787 C C . GLU A 1 101 ? -1.790 -26.490 29.505 1.00 42.60 101 GLU A C 1
ATOM 788 O O . GLU A 1 101 ? -1.213 -25.634 30.143 1.00 38.84 101 GLU A O 1
ATOM 794 N N . MET A 1 102 ? -1.716 -26.630 28.174 1.00 43.50 102 MET A N 1
ATOM 795 C CA . MET A 1 102 ? -0.909 -25.736 27.304 1.00 42.12 102 MET A CA 1
ATOM 796 C C . MET A 1 102 ? -1.513 -24.311 27.354 1.00 34.48 102 MET A C 1
ATOM 797 O O . MET A 1 102 ? -0.752 -23.343 27.405 1.00 39.35 102 MET A O 1
ATOM 802 N N . MET A 1 103 ? -2.832 -24.172 27.334 1.00 32.75 103 MET A N 1
ATOM 803 C CA . MET A 1 103 ? -3.427 -22.803 27.356 1.00 36.93 103 MET A CA 1
ATOM 804 C C . MET A 1 103 ? -3.195 -22.181 28.756 1.00 40.46 103 MET A C 1
ATOM 805 O O . MET A 1 103 ? -2.803 -20.964 28.840 1.00 36.91 103 MET A O 1
ATOM 810 N N . LYS A 1 104 ? -3.307 -22.992 29.817 1.00 44.11 104 LYS A N 1
ATOM 811 C CA . LYS A 1 104 ? -3.126 -22.504 31.225 1.00 45.45 104 LYS A CA 1
ATOM 812 C C . LYS A 1 104 ? -1.696 -21.987 31.430 1.00 47.82 104 LYS A C 1
ATOM 813 O O . LYS A 1 104 ? -1.529 -20.936 32.103 1.00 45.40 104 LYS A O 1
ATOM 819 N N . GLU A 1 105 ? -0.700 -22.655 30.853 1.00 47.29 105 GLU A N 1
ATOM 820 C CA . GLU A 1 105 ? 0.711 -22.195 30.864 1.00 51.72 105 GLU A CA 1
ATOM 821 C C . GLU A 1 105 ? 0.806 -20.810 30.209 1.00 49.96 105 GLU A C 1
ATOM 822 O O . GLU A 1 105 ? 1.556 -19.913 30.747 1.00 44.98 105 GLU A O 1
ATOM 828 N N . LYS A 1 106 ? 0.113 -20.607 29.084 1.00 43.23 106 LYS A N 1
ATOM 829 C CA . LYS A 1 106 ? 0.226 -19.333 28.307 1.00 44.04 106 LYS A CA 1
ATOM 830 C C . LYS A 1 106 ? -0.659 -18.259 28.952 1.00 36.43 106 LYS A C 1
ATOM 831 O O . LYS A 1 106 ? -0.246 -17.092 28.914 1.00 43.29 106 LYS A O 1
ATOM 837 N N . TYR A 1 107 ? -1.820 -18.652 29.503 1.00 37.87 107 TYR A N 1
ATOM 838 C CA . TYR A 1 107 ? -2.912 -17.765 29.993 1.00 38.34 107 TYR A CA 1
ATOM 839 C C . TYR A 1 107 ? -3.297 -18.187 31.417 1.00 35.61 107 TYR A C 1
ATOM 840 O O . TYR A 1 107 ? -4.378 -18.709 31.675 1.00 37.69 107 TYR A O 1
ATOM 849 N N . PRO A 1 108 ? -2.416 -17.961 32.421 1.00 42.20 108 PRO A N 1
ATOM 850 C CA . PRO A 1 108 ? -2.631 -18.531 33.747 1.00 40.48 108 PRO A CA 1
ATOM 851 C C . PRO A 1 108 ? -3.913 -18.061 34.440 1.00 43.57 108 PRO A C 1
ATOM 852 O O . PRO A 1 108 ? -4.363 -18.735 35.341 1.00 45.36 108 PRO A O 1
ATOM 856 N N . PHE A 1 109 ? -4.540 -16.994 33.941 1.00 46.32 109 PHE A N 1
ATOM 857 C CA . PHE A 1 109 ? -5.821 -16.443 34.463 1.00 43.34 109 PHE A CA 1
ATOM 858 C C . PHE A 1 109 ? -7.036 -17.287 34.049 1.00 46.27 109 PHE A C 1
ATOM 859 O O . PHE A 1 109 ? -8.128 -17.078 34.596 1.00 41.69 109 PHE A O 1
ATOM 867 N N . LEU A 1 110 ? -6.928 -18.229 33.109 1.00 45.34 110 LEU A N 1
ATOM 868 C CA . LEU A 1 110 ? -8.165 -18.918 32.652 1.00 42.82 110 LEU A CA 1
ATOM 869 C C . LEU A 1 110 ? -8.682 -19.861 33.752 1.00 42.71 110 LEU A C 1
ATOM 870 O O . LEU A 1 110 ? -7.890 -20.385 34.540 1.00 42.86 110 LEU A O 1
ATOM 875 N N . ARG A 1 111 ? -9.980 -20.095 33.745 1.00 40.63 111 ARG A N 1
ATOM 876 C CA . ARG A 1 111 ? -10.631 -21.177 34.502 1.00 48.03 111 ARG A CA 1
ATOM 877 C C . ARG A 1 111 ? -10.951 -22.323 33.543 1.00 45.11 111 ARG A C 1
ATOM 878 O O . ARG A 1 111 ? -11.198 -23.415 34.016 1.00 43.82 111 ARG A O 1
ATOM 886 N N . ALA A 1 112 ? -11.084 -22.060 32.236 1.00 37.84 112 ALA A N 1
ATOM 887 C CA . ALA A 1 112 ? -11.543 -23.070 31.273 1.00 34.56 112 ALA A CA 1
ATOM 888 C C . ALA A 1 112 ? -11.042 -22.633 29.886 1.00 33.92 112 ALA A C 1
ATOM 889 O O . ALA A 1 112 ? -10.465 -21.540 29.790 1.00 31.26 112 ALA A O 1
ATOM 891 N N . VAL A 1 113 ? -11.095 -23.525 28.913 1.00 37.03 113 VAL A N 1
ATOM 892 C CA . VAL A 1 113 ? -10.672 -23.173 27.523 1.00 34.47 113 VAL A CA 1
ATOM 893 C C . VAL A 1 113 ? -11.909 -23.224 26.654 1.00 32.96 113 VAL A C 1
ATOM 894 O O . VAL A 1 113 ? -12.571 -24.258 26.682 1.00 37.21 113 VAL A O 1
ATOM 898 N N . LEU A 1 114 ? -12.161 -22.156 25.876 1.00 32.63 114 LEU A N 1
ATOM 899 C CA . LEU A 1 114 ? -13.227 -22.147 24.886 1.00 29.87 114 LEU A CA 1
ATOM 900 C C . LEU A 1 114 ? -12.654 -22.795 23.633 1.00 30.57 114 LEU A C 1
ATOM 901 O O . LEU A 1 114 ? -11.671 -22.281 23.104 1.00 32.20 114 LEU A O 1
ATOM 906 N N . GLU A 1 115 ? -13.270 -23.880 23.196 1.00 34.02 115 GLU A N 1
ATOM 907 C CA . GLU A 1 115 ? -12.861 -24.638 21.993 1.00 33.95 115 GLU A CA 1
ATOM 908 C C . GLU A 1 115 ? -13.911 -24.406 20.920 1.00 31.62 115 GLU A C 1
ATOM 909 O O . GLU A 1 115 ? -15.082 -24.787 21.142 1.00 33.69 115 GLU A O 1
ATOM 915 N N . LEU A 1 116 ? -13.469 -23.859 19.790 1.00 31.11 116 LEU A N 1
ATOM 916 C CA . LEU A 1 116 ? -14.344 -23.501 18.650 1.00 32.02 116 LEU A CA 1
ATOM 917 C C . LEU A 1 116 ? -13.987 -24.417 17.479 1.00 33.50 116 LEU A C 1
ATOM 918 O O . LEU A 1 116 ? -12.833 -24.416 17.057 1.00 33.81 116 LEU A O 1
ATOM 923 N N . THR A 1 117 ? -14.958 -25.177 17.003 1.00 32.60 117 THR A N 1
ATOM 924 C CA . THR A 1 117 ? -14.849 -25.948 15.746 1.00 35.43 117 THR A CA 1
ATOM 925 C C . THR A 1 117 ? -15.500 -25.141 14.622 1.00 29.73 117 THR A C 1
ATOM 926 O O . THR A 1 117 ? -16.722 -25.072 14.546 1.00 33.75 117 THR A O 1
ATOM 930 N N . PRO A 1 118 ? -14.699 -24.548 13.717 1.00 34.09 118 PRO A N 1
ATOM 931 C CA . PRO A 1 118 ? -15.228 -23.730 12.622 1.00 33.00 118 PRO A CA 1
ATOM 932 C C . PRO A 1 118 ? -16.091 -24.542 11.651 1.00 36.29 118 PRO A C 1
ATOM 933 O O . PRO A 1 118 ? -15.678 -25.593 11.243 1.00 32.51 118 PRO A O 1
ATOM 937 N N . VAL A 1 119 ? -17.308 -24.067 11.393 1.00 34.99 119 VAL A N 1
ATOM 938 C CA . VAL A 1 119 ? -18.241 -24.703 10.431 1.00 40.97 119 VAL A CA 1
ATOM 939 C C . VAL A 1 119 ? -18.355 -23.818 9.180 1.00 46.11 119 VAL A C 1
ATOM 940 O O . VAL A 1 119 ? -18.589 -24.378 8.088 1.00 39.01 119 VAL A O 1
ATOM 944 N N . GLU A 1 120 ? -18.096 -22.514 9.300 1.00 41.41 120 GLU A N 1
ATOM 945 C CA . GLU A 1 120 ? -18.089 -21.567 8.159 1.00 41.82 120 GLU A CA 1
ATOM 946 C C . GLU A 1 120 ? -17.187 -20.372 8.481 1.00 40.34 120 GLU A C 1
ATOM 947 O O . GLU A 1 120 ? -17.133 -19.927 9.646 1.00 36.87 120 GLU A O 1
ATO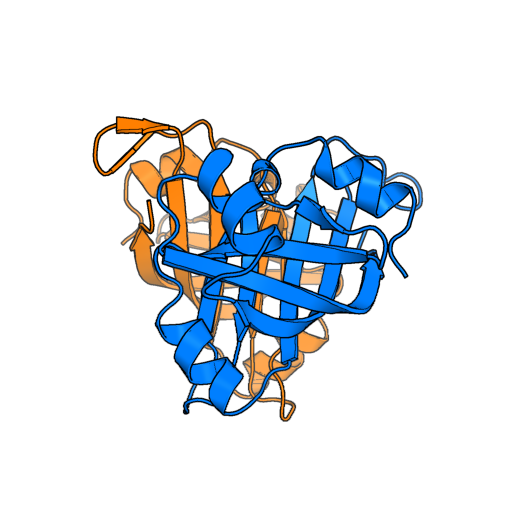M 953 N N . VAL A 1 121 ? -16.450 -19.920 7.478 1.00 33.51 121 VAL A N 1
ATOM 954 C CA . VAL A 1 121 ? -15.515 -18.777 7.577 1.00 36.48 121 VAL A CA 1
ATOM 955 C C . VAL A 1 121 ? -15.876 -17.861 6.427 1.00 41.31 121 VAL A C 1
ATOM 956 O O . VAL A 1 121 ? -15.976 -18.374 5.288 1.00 36.92 121 VAL A O 1
ATOM 960 N N . GLU A 1 122 ? -16.225 -16.610 6.727 1.00 35.60 122 GLU A N 1
ATOM 961 C CA . GLU A 1 122 ? -16.552 -15.632 5.668 1.00 37.46 122 GLU A CA 1
ATOM 962 C C . GLU A 1 122 ? -15.546 -14.498 5.781 1.00 35.76 122 GLU A C 1
ATOM 963 O O . GLU A 1 122 ? -15.460 -13.870 6.866 1.00 30.50 122 GLU A O 1
ATOM 969 N N . GLN A 1 123 ? -14.813 -14.237 4.714 1.00 32.26 123 GLN A N 1
ATOM 970 C CA . GLN A 1 123 ? -13.995 -13.010 4.620 1.00 34.80 123 GLN A CA 1
ATOM 971 C C . GLN A 1 123 ? -14.918 -11.841 4.260 1.00 40.62 123 GLN A C 1
ATOM 972 O O . GLN A 1 123 ? -15.497 -11.837 3.141 1.00 43.32 123 GLN A O 1
ATOM 978 N N . LEU A 1 124 ? -14.994 -10.815 5.104 1.00 40.38 124 LEU A N 1
ATOM 979 C CA . LEU A 1 124 ? -16.009 -9.723 4.952 1.00 45.74 124 LEU A CA 1
ATOM 980 C C . LEU A 1 124 ? -15.444 -8.465 4.280 1.00 49.06 124 LEU A C 1
ATOM 981 O O . LEU A 1 124 ? -16.252 -7.554 3.981 1.00 50.79 124 LEU A O 1
ATOM 986 N N . LEU A 1 125 ? -14.132 -8.372 4.087 1.00 47.17 125 LEU A N 1
ATOM 987 C CA . LEU A 1 125 ? -13.499 -7.237 3.359 1.00 60.60 125 LEU A CA 1
ATOM 988 C C . LEU A 1 125 ? -12.305 -7.769 2.550 1.00 56.71 125 LEU A C 1
ATOM 989 O O . LEU A 1 125 ? -11.841 -8.856 2.937 1.00 57.65 125 LEU A O 1
ATOM 994 N N . MET B 1 1 ? -23.210 9.416 29.864 1.00 62.19 1 MET B N 1
ATOM 995 C CA . MET B 1 1 ? -23.466 8.044 29.274 1.00 66.84 1 MET B CA 1
ATOM 996 C C . MET B 1 1 ? -22.158 7.466 28.709 1.00 59.42 1 MET B C 1
ATOM 997 O O . MET B 1 1 ? -21.836 6.309 29.025 1.00 50.88 1 MET B O 1
ATOM 1002 N N . LEU B 1 2 ? -21.457 8.234 27.872 1.00 54.56 2 LEU B N 1
ATOM 1003 C CA . LEU B 1 2 ? -20.168 7.843 27.256 1.00 51.09 2 LEU B CA 1
ATOM 1004 C C . LEU B 1 2 ? -19.047 8.455 28.094 1.00 56.59 2 LEU B C 1
ATOM 1005 O O . LEU B 1 2 ? -18.866 9.703 28.044 1.00 58.14 2 LEU B O 1
ATOM 1010 N N . THR B 1 3 ? -18.300 7.610 28.808 1.00 51.64 3 THR B N 1
ATOM 1011 C CA . THR B 1 3 ? -17.215 8.028 29.735 1.00 49.92 3 THR B CA 1
ATOM 1012 C C . THR B 1 3 ? -16.060 8.629 28.938 1.00 54.40 3 THR B C 1
ATOM 1013 O O . THR B 1 3 ? -16.039 8.498 27.698 1.00 51.21 3 THR B O 1
ATOM 1017 N N . LYS B 1 4 ? -15.087 9.191 29.653 1.00 52.29 4 LYS B N 1
ATOM 1018 C CA . LYS B 1 4 ? -13.825 9.735 29.094 1.00 56.21 4 LYS B CA 1
ATOM 1019 C C . LYS B 1 4 ? -13.027 8.571 28.470 1.00 51.22 4 LYS B C 1
ATOM 1020 O O . LYS B 1 4 ? -12.370 8.775 27.426 1.00 54.68 4 LYS B O 1
ATOM 1026 N N . LYS B 1 5 ? -13.059 7.399 29.101 1.00 45.32 5 LYS B N 1
ATOM 1027 C CA . LYS B 1 5 ? -12.306 6.203 28.648 1.00 46.81 5 LYS B CA 1
ATOM 1028 C C . LYS B 1 5 ? -12.920 5.723 27.328 1.00 45.66 5 LYS B C 1
ATOM 1029 O O . LYS B 1 5 ? -12.163 5.360 26.421 1.00 40.93 5 LYS B O 1
ATOM 1035 N N . PHE B 1 6 ? -14.250 5.670 27.247 1.00 46.96 6 PHE B N 1
ATOM 1036 C CA . PHE B 1 6 ? -14.942 5.290 25.989 1.00 43.94 6 PHE B CA 1
ATOM 1037 C C . PHE B 1 6 ? -14.502 6.229 24.875 1.00 43.20 6 PHE B C 1
ATOM 1038 O O . PHE B 1 6 ? -14.069 5.765 23.783 1.00 41.08 6 PHE B O 1
ATOM 1046 N N . LYS B 1 7 ? -14.559 7.534 25.160 1.00 41.11 7 LYS B N 1
ATOM 1047 C CA . LYS B 1 7 ? -14.146 8.590 24.216 1.00 43.22 7 LYS B CA 1
ATOM 1048 C C . LYS B 1 7 ? -12.678 8.415 23.835 1.00 44.71 7 LYS B C 1
ATOM 1049 O O . LYS B 1 7 ? -12.381 8.510 22.608 1.00 44.32 7 LYS B O 1
ATOM 1055 N N . GLU B 1 8 ? -11.790 8.146 24.799 1.00 41.86 8 GLU B N 1
ATOM 1056 C CA . GLU B 1 8 ? -10.339 7.906 24.527 1.00 47.50 8 GLU B CA 1
ATOM 1057 C C . GLU B 1 8 ? -10.155 6.720 23.540 1.00 40.99 8 GLU B C 1
ATOM 1058 O O . GLU B 1 8 ? -9.262 6.764 22.687 1.00 41.89 8 GLU B O 1
ATOM 1064 N N . THR B 1 9 ? -10.932 5.658 23.690 1.00 43.02 9 THR B N 1
ATOM 1065 C CA . THR B 1 9 ? -10.860 4.432 22.844 1.00 39.91 9 THR B CA 1
ATOM 1066 C C . THR B 1 9 ? -11.124 4.794 21.388 1.00 41.38 9 THR B C 1
ATOM 1067 O O . THR B 1 9 ? -10.479 4.240 20.472 1.00 38.15 9 THR B O 1
ATOM 1071 N N . LEU B 1 10 ? -12.001 5.766 21.177 1.00 41.82 10 LEU B N 1
ATOM 1072 C CA . LEU B 1 10 ? -12.442 6.165 19.819 1.00 42.90 10 LEU B CA 1
ATOM 1073 C C . LEU B 1 10 ? -11.313 6.891 19.089 1.00 42.44 10 LEU B C 1
ATOM 1074 O O . LEU B 1 10 ? -11.454 7.102 17.896 1.00 41.68 10 LEU B O 1
ATOM 1079 N N . LYS B 1 11 ? -10.160 7.129 19.719 1.00 45.10 11 LYS B N 1
ATOM 1080 C CA . LYS B 1 11 ? -8.994 7.771 19.043 1.00 47.43 11 LYS B CA 1
ATOM 1081 C C . LYS B 1 11 ? -8.065 6.734 18.410 1.00 47.57 11 LYS B C 1
ATOM 1082 O O . LYS B 1 11 ? -7.155 7.140 17.682 1.00 48.75 11 LYS B O 1
ATOM 1088 N N . TYR B 1 12 ? -8.286 5.444 18.672 1.00 41.31 12 TYR B N 1
ATOM 1089 C CA . TYR B 1 12 ? -7.464 4.324 18.175 1.00 43.82 12 TYR B CA 1
ATOM 1090 C C . TYR B 1 12 ? -8.226 3.589 17.069 1.00 41.96 12 TYR B C 1
ATOM 1091 O O . TYR B 1 12 ? -9.307 4.015 16.638 1.00 52.80 12 TYR B O 1
ATOM 1100 N N . GLU B 1 13 ? -7.635 2.518 16.570 1.00 37.46 13 GLU B N 1
ATOM 1101 C CA . GLU B 1 13 ? -8.254 1.733 15.479 1.00 36.48 13 GLU B CA 1
ATOM 1102 C C . GLU B 1 13 ? -8.546 0.342 16.042 1.00 37.28 13 GLU B C 1
ATOM 1103 O O . GLU B 1 13 ? -7.843 -0.059 16.997 1.00 38.07 13 GLU B O 1
ATOM 1109 N N . GLY B 1 14 ? -9.592 -0.310 15.544 1.00 32.49 14 GLY B N 1
ATOM 1110 C CA . GLY B 1 14 ? -9.928 -1.701 15.917 1.00 30.27 14 GLY B CA 1
ATOM 1111 C C . GLY B 1 14 ? -11.216 -2.111 15.245 1.00 32.06 14 GLY B C 1
ATOM 1112 O O . GLY B 1 14 ? -11.957 -1.221 14.732 1.00 27.76 14 GLY B O 1
ATOM 1113 N N . SER B 1 15 ? -11.471 -3.408 15.241 1.00 27.18 15 SER B N 1
ATOM 1114 C CA . SER B 1 15 ? -12.728 -4.050 14.825 1.00 29.96 15 SER B CA 1
ATOM 1115 C C . SER B 1 15 ? -13.863 -3.659 15.774 1.00 31.35 15 SER B C 1
ATOM 1116 O O . SER B 1 15 ? -13.700 -3.839 16.961 1.00 31.75 15 SER B O 1
ATOM 1119 N N . VAL B 1 16 ? -15.022 -3.269 15.242 1.00 29.33 16 VAL B N 1
ATOM 1120 C CA . VAL B 1 16 ? -16.298 -3.086 15.996 1.00 29.69 16 VAL B CA 1
ATOM 1121 C C . VAL B 1 16 ? -17.275 -4.144 15.513 1.00 27.91 16 VAL B C 1
ATOM 1122 O O . VAL B 1 16 ? -17.480 -4.267 14.296 1.00 28.50 16 VAL B O 1
ATOM 1126 N N . SER B 1 17 ? -17.824 -4.901 16.446 1.00 27.80 17 SER B N 1
ATOM 1127 C CA . SER B 1 17 ? -18.811 -5.954 16.201 1.00 26.74 17 SER B CA 1
ATOM 1128 C C . SER B 1 17 ? -20.193 -5.306 16.447 1.00 26.25 17 SER B C 1
ATOM 1129 O O . SER B 1 17 ? -20.311 -4.603 17.483 1.00 26.31 17 SER B O 1
ATOM 1132 N N . LEU B 1 18 ? -21.173 -5.584 15.609 1.00 26.61 18 LEU B N 1
ATOM 1133 C CA . LEU B 1 18 ? -22.587 -5.129 15.802 1.00 29.19 18 LEU B CA 1
ATOM 1134 C C . LEU B 1 18 ? -23.456 -6.376 15.772 1.00 27.88 18 LEU B C 1
ATOM 1135 O O . LEU B 1 18 ? -23.590 -6.972 14.688 1.00 27.43 18 LEU B O 1
ATOM 1140 N N . THR B 1 19 ? -23.970 -6.779 16.930 1.00 26.45 19 THR B N 1
ATOM 1141 C CA . THR B 1 19 ? -24.868 -7.952 17.037 1.00 28.32 19 THR B CA 1
ATOM 1142 C C . THR B 1 19 ?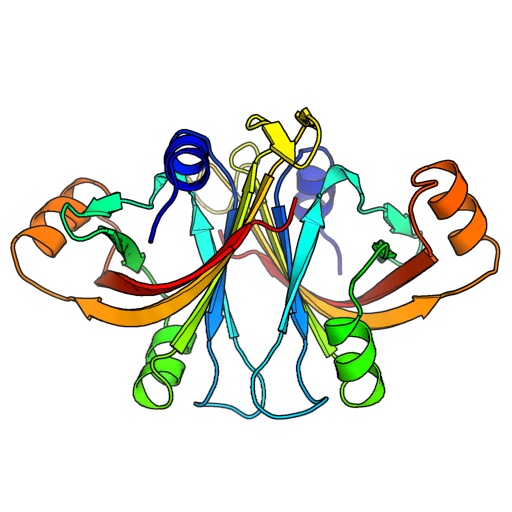 -26.329 -7.484 16.979 1.00 32.33 19 THR B C 1
ATOM 1143 O O . THR B 1 19 ? -26.689 -6.668 17.815 1.00 31.70 19 THR B O 1
ATOM 1147 N N . SER B 1 20 ? -27.101 -8.015 16.026 1.00 30.21 20 SER B N 1
ATOM 1148 C CA . SER B 1 20 ? -28.546 -7.731 15.828 1.00 30.92 20 SER B CA 1
ATOM 1149 C C . SER B 1 20 ? -29.343 -9.045 15.867 1.00 33.39 20 SER B C 1
ATOM 1150 O O . SER B 1 20 ? -28.752 -10.190 15.710 1.00 29.43 20 SER B O 1
ATOM 1153 N N . TRP B 1 21 ? -30.658 -8.955 16.103 1.00 33.71 21 TRP B N 1
ATOM 1154 C CA . TRP B 1 21 ? -31.516 -10.172 16.100 1.00 32.88 21 TRP B CA 1
ATOM 1155 C C . TRP B 1 21 ? -33.011 -9.835 15.930 1.00 37.33 21 TRP B C 1
ATOM 1156 O O . TRP B 1 21 ? -33.412 -8.723 16.274 1.00 32.77 21 TRP B O 1
ATOM 1167 N N . GLY B 1 22 ? -33.791 -10.782 15.409 1.00 40.86 22 GLY B N 1
ATOM 1168 C CA . GLY B 1 22 ? -35.267 -10.738 15.403 1.00 37.77 22 GLY B CA 1
ATOM 1169 C C . GLY B 1 22 ? -35.862 -11.149 14.071 1.00 44.67 22 GLY B C 1
ATOM 1170 O O . GLY B 1 22 ? -37.030 -11.596 14.074 1.00 45.20 22 GLY B O 1
ATOM 1171 N N . ALA B 1 23 ? -35.153 -10.953 12.955 1.00 40.05 23 ALA B N 1
ATOM 1172 C CA . ALA B 1 23 ? -35.705 -11.280 11.624 1.00 41.98 23 ALA B CA 1
ATOM 1173 C C . ALA B 1 23 ? -35.531 -12.784 11.330 1.00 45.73 23 ALA B C 1
ATOM 1174 O O . ALA B 1 23 ? -36.285 -13.300 10.469 1.00 47.70 23 ALA B O 1
ATOM 1176 N N . GLU B 1 24 ? -34.635 -13.492 12.029 1.00 45.91 24 GLU B N 1
ATOM 1177 C CA . GLU B 1 24 ? -34.376 -14.943 11.787 1.00 45.04 24 GLU B CA 1
ATOM 1178 C C . GLU B 1 24 ? -34.326 -15.641 13.144 1.00 43.06 24 GLU B C 1
ATOM 1179 O O . GLU B 1 24 ? -34.412 -14.947 14.134 1.00 43.65 24 GLU B O 1
ATOM 1185 N N . LYS B 1 25 ? -34.185 -16.967 13.190 1.00 49.96 25 LYS B N 1
ATOM 1186 C CA . LYS B 1 25 ? -34.036 -17.734 14.463 1.00 58.93 25 LYS B CA 1
ATOM 1187 C C . LYS B 1 25 ? -32.689 -17.401 15.128 1.00 53.89 25 LYS B C 1
ATOM 1188 O O . LYS B 1 25 ? -32.620 -17.324 16.356 1.00 50.35 25 LYS B O 1
ATOM 1194 N N . SER B 1 26 ? -31.636 -17.174 14.357 1.00 49.06 26 SER B N 1
ATOM 1195 C CA . SER B 1 26 ? -30.308 -16.843 14.925 1.00 46.67 26 SER B CA 1
ATOM 1196 C C . SER B 1 26 ? -30.006 -15.362 14.716 1.00 39.26 26 SER B C 1
ATOM 1197 O O . SER B 1 26 ? -30.482 -14.750 13.766 1.00 38.53 26 SER B O 1
ATOM 1200 N N . PRO B 1 27 ? -29.153 -14.782 15.585 1.00 36.74 27 PRO B N 1
ATOM 1201 C CA . PRO B 1 27 ? -28.737 -13.394 15.439 1.00 37.41 27 PRO B CA 1
ATOM 1202 C C . PRO B 1 27 ? -27.792 -13.198 14.248 1.00 33.63 27 PRO B C 1
ATOM 1203 O O . PRO B 1 27 ? -27.445 -14.161 13.567 1.00 32.27 27 PRO B O 1
ATOM 1207 N N . HIS B 1 28 ? -27.405 -11.954 13.993 1.00 31.98 28 HIS B N 1
ATOM 1208 C CA . HIS B 1 28 ? -26.404 -11.612 12.950 1.00 31.33 28 HIS B CA 1
ATOM 1209 C C . HIS B 1 28 ? -25.296 -10.779 13.594 1.00 31.61 28 HIS B C 1
ATOM 1210 O O . HIS B 1 28 ? -25.584 -9.993 14.515 1.00 29.55 28 HIS B O 1
ATOM 1217 N N . VAL B 1 29 ? -24.096 -10.873 13.047 1.00 30.11 29 VAL B N 1
ATOM 1218 C CA . VAL B 1 29 ? -22.970 -9.993 13.449 1.00 31.84 29 VAL B CA 1
ATOM 1219 C C . VAL B 1 29 ? -22.438 -9.317 12.183 1.00 29.48 29 VAL B C 1
ATOM 1220 O O . VAL B 1 29 ? -22.189 -10.012 11.202 1.00 31.00 29 VAL B O 1
ATOM 1224 N N . THR B 1 30 ? -22.329 -7.999 12.258 1.00 27.61 30 THR B N 1
ATOM 1225 C CA . THR B 1 30 ? -21.858 -7.053 11.235 1.00 30.88 30 THR B CA 1
ATOM 1226 C C . THR B 1 30 ? -20.694 -6.261 11.838 1.00 32.61 30 THR B C 1
ATOM 1227 O O . THR B 1 30 ? -20.726 -5.946 13.057 1.00 33.85 30 THR B O 1
ATOM 1231 N N . GLY B 1 31 ? -19.707 -5.920 11.012 1.00 28.41 31 GLY B N 1
ATOM 1232 C CA . GLY B 1 31 ? -18.524 -5.192 11.483 1.00 33.31 31 GLY B CA 1
ATOM 1233 C C . GLY B 1 31 ? -18.505 -3.762 11.014 1.00 35.03 31 GLY B C 1
ATOM 1234 O O . GLY B 1 31 ? -19.156 -3.453 9.982 1.00 30.80 31 GLY B O 1
ATOM 1235 N N . THR B 1 32 ? -17.721 -2.952 11.716 1.00 28.28 32 THR B N 1
ATOM 1236 C CA . THR B 1 32 ? -17.179 -1.654 11.241 1.00 33.93 32 THR B CA 1
ATOM 1237 C C . THR B 1 32 ? -15.842 -1.428 11.932 1.00 30.01 32 THR B C 1
ATOM 1238 O O . THR B 1 32 ? -15.338 -2.369 12.571 1.00 31.17 32 THR B O 1
ATOM 1242 N N . TRP B 1 33 ? -15.233 -0.258 11.723 1.00 27.16 33 TRP B N 1
ATOM 1243 C CA . TRP B 1 33 ? -13.900 0.086 12.264 1.00 30.88 33 TRP B CA 1
ATOM 1244 C C . TRP B 1 33 ? -14.112 1.188 13.286 1.00 30.28 33 TRP B C 1
ATOM 1245 O O . TRP B 1 33 ? -15.006 2.027 13.057 1.00 27.30 33 TRP B O 1
ATOM 1256 N N . ILE B 1 34 ? -13.390 1.162 14.392 1.00 31.10 34 ILE B N 1
ATOM 1257 C CA . ILE B 1 34 ? -13.439 2.288 15.366 1.00 35.52 34 ILE B CA 1
ATOM 1258 C C . ILE B 1 34 ? -13.222 3.616 14.621 1.00 37.78 34 ILE B C 1
ATOM 1259 O O . ILE B 1 34 ? -13.915 4.600 14.989 1.00 31.79 34 ILE B O 1
ATOM 1264 N N . SER B 1 35 ? -12.335 3.659 13.622 1.00 36.29 35 SER B N 1
ATOM 1265 C CA . SER B 1 35 ? -11.970 4.916 12.918 1.00 43.71 35 SER B CA 1
ATOM 1266 C C . SER B 1 35 ? -13.132 5.392 12.034 1.00 44.57 35 SER B C 1
ATOM 1267 O O . SER B 1 35 ? -13.078 6.563 11.628 1.00 42.79 35 SER B O 1
ATOM 1270 N N . TYR B 1 36 ? -14.125 4.544 11.731 1.00 35.70 36 TYR B N 1
ATOM 1271 C CA . TYR B 1 36 ? -15.345 4.946 10.981 1.00 37.66 36 TYR B CA 1
ATOM 1272 C C . TYR B 1 36 ? -16.429 5.495 11.930 1.00 39.08 36 TYR B C 1
ATOM 1273 O O . TYR B 1 36 ? -17.446 5.929 11.392 1.00 39.35 36 TYR B O 1
ATOM 1282 N N . LEU B 1 37 ? -16.305 5.353 13.264 1.00 35.15 37 LEU B N 1
ATOM 1283 C CA . LEU B 1 37 ? -17.331 5.847 14.217 1.00 35.80 37 LEU B CA 1
ATOM 1284 C C . LEU B 1 37 ? -17.203 7.373 14.350 1.00 38.37 37 LEU B C 1
ATOM 1285 O O . LEU B 1 37 ? -16.080 7.881 14.413 1.00 40.04 37 LEU B O 1
ATOM 1290 N N . GLN B 1 38 ? -18.326 8.068 14.421 1.00 36.83 38 GLN B N 1
ATOM 1291 C CA . GLN B 1 38 ? -18.356 9.520 14.676 1.00 38.48 38 GLN B CA 1
ATOM 1292 C C . GLN B 1 38 ? -19.333 9.747 15.830 1.00 37.47 38 GLN B C 1
ATOM 1293 O O . GLN B 1 38 ? -20.470 9.260 15.779 1.00 34.69 38 GLN B O 1
ATOM 1299 N N . LEU B 1 39 ? -18.872 10.465 16.846 1.00 35.64 39 LEU B N 1
ATOM 1300 C CA . LEU B 1 39 ? -19.635 10.812 18.063 1.00 36.59 39 LEU B CA 1
ATOM 1301 C C . LEU B 1 39 ? -20.387 12.121 17.812 1.00 40.95 39 LEU B C 1
ATOM 1302 O O . LEU B 1 39 ? -19.743 13.082 17.285 1.00 43.48 39 LEU B O 1
ATOM 1307 N N . THR B 1 40 ? -21.690 12.182 18.092 1.00 41.79 40 THR B N 1
ATOM 1308 C CA . THR B 1 40 ? -22.449 13.460 17.948 1.00 40.34 40 THR B CA 1
ATOM 1309 C C . THR B 1 40 ? -22.405 14.231 19.271 1.00 41.44 40 THR B C 1
ATOM 1310 O O . THR B 1 40 ? -22.014 13.659 20.301 1.00 37.26 40 THR B O 1
ATOM 1314 N N . SER B 1 41 ? -22.870 15.486 19.281 1.00 42.92 41 SER B N 1
ATOM 1315 C CA . SER B 1 41 ? -22.897 16.322 20.507 1.00 43.09 41 SER B CA 1
ATOM 1316 C C . SER B 1 41 ? -23.851 15.725 21.557 1.00 36.55 41 SER B C 1
ATOM 1317 O O . SER B 1 41 ? -23.570 15.829 22.737 1.00 40.23 41 SER B O 1
ATOM 1320 N N . ASP B 1 42 ? -24.942 15.076 21.145 1.00 37.60 42 ASP B N 1
ATOM 1321 C CA . ASP B 1 42 ? -25.876 14.360 22.062 1.00 36.56 42 ASP B CA 1
ATOM 1322 C C . ASP B 1 42 ? -25.421 12.893 22.272 1.00 36.39 42 ASP B C 1
ATOM 1323 O O . ASP B 1 42 ? -26.253 12.106 22.685 1.00 34.70 42 ASP B O 1
ATOM 1328 N N . GLU B 1 43 ? -24.184 12.565 21.933 1.00 35.63 43 GLU B N 1
ATOM 1329 C CA . GLU B 1 43 ? -23.512 11.244 22.153 1.00 39.56 43 GLU B CA 1
ATOM 1330 C C . GLU B 1 43 ? -24.267 10.114 21.467 1.00 35.75 43 GLU B C 1
ATOM 1331 O O . GLU B 1 43 ? -24.251 8.994 21.988 1.00 38.22 43 GLU B O 1
ATOM 1337 N N . ARG B 1 44 ? -24.810 10.363 20.286 1.00 35.68 44 ARG B N 1
ATOM 1338 C CA . ARG B 1 44 ? -25.191 9.266 19.365 1.00 38.73 44 ARG B CA 1
ATOM 1339 C C . ARG B 1 44 ? -23.910 8.795 18.683 1.00 31.65 44 ARG B C 1
ATOM 1340 O O . ARG B 1 44 ? -22.923 9.581 18.591 1.00 32.94 44 ARG B O 1
ATOM 1348 N N . ILE B 1 45 ? -23.894 7.538 18.254 1.00 30.90 45 ILE B N 1
ATOM 1349 C CA . ILE B 1 45 ? -22.713 6.972 17.543 1.00 30.85 45 ILE B CA 1
ATOM 1350 C C . ILE B 1 45 ? -23.157 6.737 16.101 1.00 28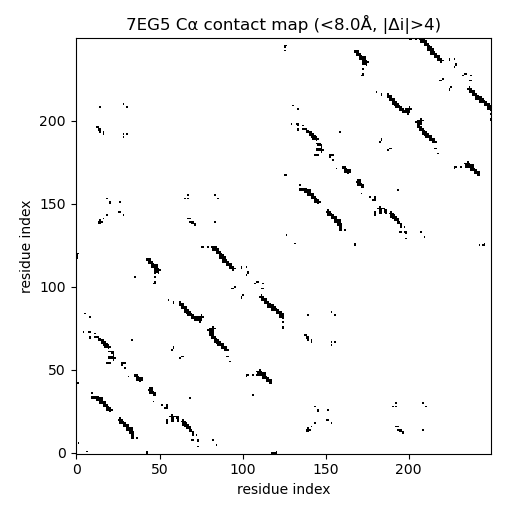.30 45 ILE B C 1
ATOM 1351 O O . ILE B 1 45 ? -24.178 6.063 15.886 1.00 31.91 45 ILE B O 1
ATOM 1356 N N . LEU B 1 46 ? -22.467 7.323 15.147 1.00 29.42 46 LEU B N 1
ATOM 1357 C CA . LEU B 1 46 ? -22.813 7.137 13.724 1.00 31.06 46 LEU B CA 1
ATOM 1358 C C . LEU B 1 46 ? -21.756 6.272 13.058 1.00 31.38 46 LEU B C 1
ATOM 1359 O O . LEU B 1 46 ? -20.598 6.458 13.384 1.00 32.57 46 LEU B O 1
ATOM 1364 N N . ALA B 1 47 ? -22.189 5.402 12.145 1.00 33.62 47 ALA B N 1
ATOM 1365 C CA . ALA B 1 47 ? -21.271 4.599 11.304 1.00 35.05 47 ALA B CA 1
ATOM 1366 C C . ALA B 1 47 ? -21.787 4.550 9.870 1.00 33.86 47 ALA B C 1
ATOM 1367 O O . ALA B 1 47 ? -22.982 4.587 9.622 1.00 32.58 47 ALA B O 1
ATOM 1369 N N . PRO B 1 48 ? -20.888 4.477 8.871 1.00 36.31 48 PRO B N 1
ATOM 1370 C CA . PRO B 1 48 ? -21.304 4.292 7.486 1.00 37.94 48 PRO B CA 1
ATOM 1371 C C . PRO B 1 48 ? -21.849 2.876 7.300 1.00 38.83 48 PRO B C 1
ATOM 1372 O O . PRO B 1 48 ? -21.229 1.970 7.755 1.00 42.89 48 PRO B O 1
ATOM 1376 N N . ALA B 1 49 ? -23.036 2.733 6.723 1.00 36.66 49 ALA B N 1
ATOM 1377 C CA . ALA B 1 49 ? -23.614 1.429 6.352 1.00 40.86 49 ALA B CA 1
ATOM 1378 C C . ALA B 1 49 ? -23.431 1.250 4.834 1.00 48.99 49 ALA B C 1
ATOM 1379 O O . ALA B 1 49 ? -23.964 2.103 4.036 1.00 39.44 49 ALA B O 1
ATOM 1381 N N . ALA B 1 50 ? -22.662 0.243 4.439 1.00 45.69 50 ALA B N 1
ATOM 1382 C CA . ALA B 1 50 ? -22.476 -0.120 3.011 1.00 58.73 50 ALA B CA 1
ATOM 1383 C C . ALA B 1 50 ? -23.475 -1.229 2.659 1.00 57.05 50 ALA B C 1
ATOM 1384 O O . ALA B 1 50 ? -24.402 -0.949 1.870 1.00 65.34 50 ALA B O 1
ATOM 1386 N N . GLY B 1 51 ? -23.296 -2.425 3.229 1.00 56.12 51 GLY B N 1
ATOM 1387 C CA . GLY B 1 51 ? -24.242 -3.547 3.075 1.00 53.76 51 GLY B CA 1
ATOM 1388 C C . GLY B 1 51 ? -25.226 -3.562 4.230 1.00 50.33 51 GLY B C 1
ATOM 1389 O O . GLY B 1 51 ? -26.293 -2.919 4.107 1.00 51.04 51 GLY B O 1
ATOM 1390 N N . MET B 1 52 ? -24.852 -4.202 5.338 1.00 43.09 52 MET B N 1
ATOM 1391 C CA . MET B 1 52 ? -25.662 -4.283 6.586 1.00 43.53 52 MET B CA 1
ATOM 1392 C C . MET B 1 52 ? -27.120 -4.664 6.266 1.00 41.52 52 MET B C 1
ATOM 1393 O O . MET B 1 52 ? -28.039 -4.175 6.957 1.00 40.01 52 MET B O 1
ATOM 1398 N N . HIS B 1 53 ? -27.317 -5.601 5.325 1.00 41.96 53 HIS B N 1
ATOM 1399 C CA . HIS B 1 53 ? -28.656 -6.077 4.906 1.00 43.75 53 HIS B CA 1
ATOM 1400 C C . HIS B 1 53 ? -29.326 -6.770 6.089 1.00 43.98 53 HIS B C 1
ATOM 1401 O O . HIS B 1 53 ? -30.501 -6.451 6.421 1.00 46.49 53 HIS B O 1
ATOM 1408 N N . TYR B 1 54 ? -28.614 -7.706 6.702 1.00 39.13 54 TYR B N 1
ATOM 1409 C CA . TYR B 1 54 ? -29.174 -8.533 7.787 1.00 40.71 54 TYR B CA 1
ATOM 1410 C C . TYR B 1 54 ? -29.510 -7.624 8.962 1.00 38.06 54 TYR B C 1
ATOM 1411 O O . TYR B 1 54 ? -30.530 -7.843 9.615 1.00 36.79 54 TYR B O 1
ATOM 1420 N N . LEU B 1 55 ? -28.643 -6.679 9.282 1.00 33.26 55 LEU B N 1
ATOM 1421 C CA . LEU B 1 55 ? -28.832 -5.842 10.488 1.00 34.53 55 LEU B CA 1
ATOM 1422 C C . LEU B 1 55 ? -30.083 -4.975 10.251 1.00 33.90 55 LEU B C 1
ATOM 1423 O O . LEU B 1 55 ? -30.898 -4.828 11.164 1.00 37.56 55 LEU B O 1
ATOM 1428 N N . GLU B 1 56 ? -30.235 -4.471 9.044 1.00 35.27 56 GLU B N 1
ATOM 1429 C CA . GLU B 1 56 ? -31.444 -3.683 8.684 1.00 39.09 56 GLU B CA 1
ATOM 1430 C C . GLU B 1 56 ? -32.712 -4.509 8.886 1.00 37.47 56 GLU B C 1
ATOM 1431 O O . GLU B 1 56 ? -33.693 -3.963 9.427 1.00 43.08 56 GLU B O 1
ATOM 1437 N N . GLU B 1 57 ? -32.711 -5.785 8.513 1.00 38.03 57 GLU B N 1
ATOM 1438 C CA . GLU B 1 57 ? -33.935 -6.625 8.595 1.00 37.85 57 GLU B CA 1
ATOM 1439 C C . GLU B 1 57 ? -34.200 -6.903 10.067 1.00 45.58 57 GLU B C 1
ATOM 1440 O O . GLU B 1 57 ? -35.351 -6.773 10.491 1.00 37.90 57 GLU B O 1
ATOM 1446 N N . ASP B 1 58 ? -33.149 -7.184 10.843 1.00 36.19 58 ASP B N 1
ATOM 1447 C CA . ASP B 1 58 ? -33.265 -7.383 12.307 1.00 37.05 58 ASP B CA 1
ATOM 1448 C C . ASP B 1 58 ? -33.901 -6.151 12.952 1.00 35.25 58 ASP B C 1
ATOM 1449 O O . ASP B 1 58 ? -34.822 -6.327 13.808 1.00 36.17 58 ASP B O 1
ATOM 1454 N N . ILE B 1 59 ? -33.445 -4.947 12.614 1.00 36.67 59 ILE B N 1
ATOM 1455 C CA . ILE B 1 59 ? -33.848 -3.761 13.425 1.00 40.34 59 ILE B CA 1
ATOM 1456 C C . ILE B 1 59 ? -35.254 -3.283 13.024 1.00 46.51 59 ILE B C 1
ATOM 1457 O O . ILE B 1 59 ? -35.851 -2.563 13.826 1.00 47.74 59 ILE B O 1
ATOM 1462 N N . LYS B 1 60 ? -35.761 -3.676 11.858 1.00 48.89 60 LYS B N 1
ATOM 1463 C CA . LYS B 1 60 ? -37.215 -3.554 11.551 1.00 58.05 60 LYS B CA 1
ATOM 1464 C C . LYS B 1 60 ? -38.026 -4.332 12.593 1.00 48.67 60 LYS B C 1
ATOM 1465 O O . LYS B 1 60 ? -39.127 -3.924 12.874 1.00 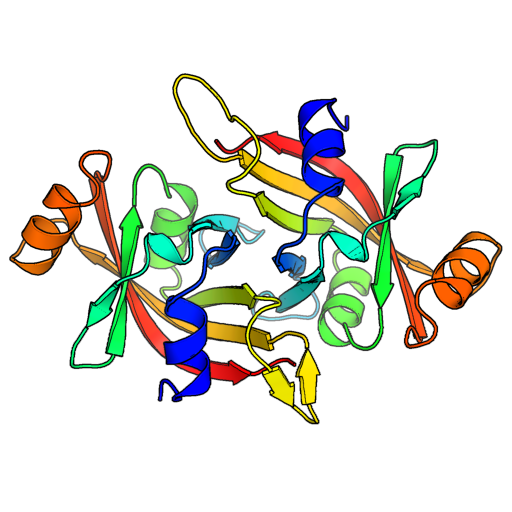56.35 60 LYS B O 1
ATOM 1471 N N . VAL B 1 61 ? -37.491 -5.393 13.196 1.00 44.64 61 VAL B N 1
ATOM 1472 C CA . VAL B 1 61 ? -38.206 -6.216 14.218 1.00 42.01 61 VAL B CA 1
ATOM 1473 C C . VAL B 1 61 ? -37.809 -5.799 15.629 1.00 43.94 61 VAL B C 1
ATOM 1474 O O . VAL B 1 61 ? -38.661 -5.851 16.530 1.00 44.30 61 VAL B O 1
ATOM 1478 N N . ASN B 1 62 ? -36.514 -5.590 15.869 1.00 41.02 62 ASN B N 1
ATOM 1479 C CA . ASN B 1 62 ? -35.984 -5.285 17.223 1.00 40.85 62 ASN B CA 1
ATOM 1480 C C . ASN B 1 62 ? -34.847 -4.306 17.000 1.00 42.25 62 ASN B C 1
ATOM 1481 O O . ASN B 1 62 ? -33.839 -4.698 16.354 1.00 36.02 62 ASN B O 1
ATOM 1486 N N . ASP B 1 63 ? -35.047 -3.062 17.406 1.00 40.99 63 ASP B N 1
ATOM 1487 C CA . ASP B 1 63 ? -34.143 -1.949 17.053 1.00 40.85 63 ASP B CA 1
ATOM 1488 C C . ASP B 1 63 ? -32.972 -1.898 18.049 1.00 42.44 63 ASP B C 1
ATOM 1489 O O . ASP B 1 63 ? -32.172 -0.937 17.984 1.00 44.14 63 ASP B O 1
ATOM 1494 N N . THR B 1 64 ? -32.896 -2.827 18.999 1.00 37.69 64 THR B N 1
ATOM 1495 C CA . THR B 1 64 ? -31.771 -2.947 19.961 1.00 38.54 64 THR B CA 1
ATOM 1496 C C . THR B 1 64 ? -30.643 -3.770 19.319 1.00 38.36 64 THR B C 1
ATOM 1497 O O . THR B 1 64 ? -30.940 -4.840 18.725 1.00 40.97 64 THR B O 1
ATOM 1501 N N . ILE B 1 65 ? -29.433 -3.215 19.328 1.00 35.88 65 ILE B N 1
ATOM 1502 C CA . ILE B 1 65 ? -28.204 -3.935 18.936 1.00 35.49 65 ILE B CA 1
ATOM 1503 C C . ILE B 1 65 ? -27.181 -3.873 20.078 1.00 35.43 65 ILE B C 1
ATOM 1504 O O . ILE B 1 65 ? -27.262 -2.990 20.940 1.00 34.80 65 ILE B O 1
ATOM 1509 N N . TYR B 1 66 ? -26.201 -4.780 20.036 1.00 32.28 66 TYR B N 1
ATOM 1510 C CA . TYR B 1 66 ? -25.012 -4.756 20.903 1.00 32.49 66 TYR B CA 1
ATOM 1511 C C . TYR B 1 66 ? -23.788 -4.392 20.048 1.00 34.97 66 TYR B C 1
ATOM 1512 O O . TYR B 1 66 ? -23.527 -5.054 19.059 1.00 30.61 66 TYR B O 1
ATOM 1521 N N . LEU B 1 67 ? -23.042 -3.379 20.471 1.00 31.17 67 LEU B N 1
ATOM 1522 C CA . LEU B 1 67 ? -21.747 -2.983 19.878 1.00 31.26 67 LEU B CA 1
ATOM 1523 C C . LEU B 1 67 ? -20.651 -3.471 20.820 1.00 33.84 67 LEU B C 1
ATOM 1524 O O . LEU B 1 67 ? -20.818 -3.389 22.059 1.00 36.28 67 LEU B O 1
ATOM 1529 N N . MET B 1 68 ? -19.587 -4.034 20.287 1.00 30.64 68 MET B N 1
ATOM 1530 C CA . MET B 1 68 ? -18.447 -4.425 21.155 1.00 28.34 68 MET B CA 1
ATOM 1531 C C . MET B 1 68 ? -17.166 -3.912 20.505 1.00 29.49 68 MET B C 1
ATOM 1532 O O . MET B 1 68 ? -17.044 -3.915 19.281 1.00 26.88 68 MET B O 1
ATOM 1537 N N . LEU B 1 69 ? -16.271 -3.377 21.306 1.00 29.09 69 LEU B N 1
ATOM 1538 C CA . LEU B 1 69 ? -14.982 -2.873 20.778 1.00 29.18 69 LEU B CA 1
ATOM 1539 C C . LEU B 1 69 ? -13.956 -2.929 21.910 1.00 29.74 69 LEU B C 1
ATOM 1540 O O . LEU B 1 69 ? -14.369 -3.063 23.082 1.00 33.27 69 LEU B O 1
ATOM 1545 N N . GLY B 1 70 ? -12.680 -2.877 21.560 1.00 28.84 70 GLY B N 1
ATOM 1546 C CA . GLY B 1 70 ? -11.609 -2.939 22.567 1.00 35.57 70 GLY B CA 1
ATOM 1547 C C . GLY B 1 70 ? -10.317 -2.532 21.940 1.00 34.30 70 GLY B C 1
ATOM 1548 O O . GLY B 1 70 ? -10.165 -2.756 20.759 1.00 28.29 70 GLY B O 1
ATOM 1549 N N . VAL B 1 71 ? -9.432 -1.928 22.707 1.00 31.12 71 VAL B N 1
ATOM 1550 C CA . VAL B 1 71 ? -8.108 -1.479 22.202 1.00 36.07 71 VAL B CA 1
ATOM 1551 C C . VAL B 1 71 ? -7.058 -1.741 23.284 1.00 32.66 71 VAL B C 1
ATOM 1552 O O . VAL B 1 71 ? -7.380 -1.677 24.513 1.00 33.88 71 VAL B O 1
ATOM 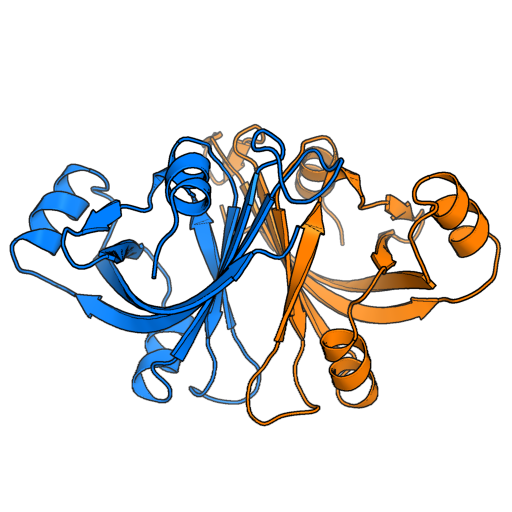1556 N N . ARG B 1 72 ? -5.865 -2.110 22.853 1.00 42.53 72 ARG B N 1
ATOM 1557 C CA . ARG B 1 72 ? -4.720 -2.363 23.775 1.00 49.61 72 ARG B CA 1
ATOM 1558 C C . ARG B 1 72 ? -4.165 -1.054 24.342 1.00 49.48 72 ARG B C 1
ATOM 1559 O O . ARG B 1 72 ? -3.702 -1.103 25.482 1.00 55.88 72 ARG B O 1
ATOM 1567 N N . GLU B 1 73 ? -4.290 0.071 23.624 1.00 53.19 73 GLU B N 1
ATOM 1568 C CA . GLU B 1 73 ? -3.566 1.344 23.917 1.00 58.92 73 GLU B CA 1
ATOM 1569 C C . GLU B 1 73 ? -4.265 2.158 25.002 1.00 59.11 73 GLU B C 1
ATOM 1570 O O . GLU B 1 73 ? -3.813 3.279 25.303 1.00 60.75 73 GLU B O 1
ATOM 1576 N N . VAL B 1 74 ? -5.363 1.670 25.548 1.00 54.39 74 VAL B N 1
ATOM 1577 C CA . VAL B 1 74 ? -6.044 2.431 26.620 1.00 55.94 74 VAL B CA 1
ATOM 1578 C C . VAL B 1 74 ? -6.059 1.541 27.839 1.00 52.12 74 VAL B C 1
ATOM 1579 O O . VAL B 1 74 ? -6.312 0.349 27.706 1.00 52.75 74 VAL B O 1
ATOM 1583 N N . GLU B 1 75 ? -5.734 2.145 28.972 1.00 64.29 75 GLU B N 1
ATOM 1584 C CA . GLU B 1 75 ? -5.527 1.474 30.272 1.00 59.23 75 GLU B CA 1
ATOM 1585 C C . GLU B 1 75 ? -6.913 1.169 30.844 1.00 52.55 75 GLU B C 1
ATOM 1586 O O . GLU B 1 75 ? -7.753 2.078 30.899 1.00 56.69 75 GLU B O 1
ATOM 1592 N N . GLY B 1 76 ? -7.153 -0.091 31.204 1.00 51.32 76 GLY B N 1
ATOM 1593 C CA . GLY B 1 76 ? -8.453 -0.591 31.684 1.00 47.29 76 GLY B CA 1
ATOM 1594 C C . GLY B 1 76 ? -8.548 -0.427 33.177 1.00 53.82 76 GLY B C 1
ATOM 1595 O O . GLY B 1 76 ? -7.818 0.434 33.683 1.00 53.60 76 GLY B O 1
ATOM 1596 N N . LYS B 1 77 ? -9.413 -1.204 33.831 1.00 50.96 77 LYS B N 1
ATOM 1597 C CA . LYS B 1 77 ? -9.504 -1.298 35.308 1.00 64.41 77 LYS B CA 1
ATOM 1598 C C . LYS B 1 77 ? -8.181 -1.850 35.858 1.00 74.18 77 LYS B C 1
ATOM 1599 O O . LYS B 1 77 ? -7.635 -2.817 35.284 1.00 71.11 77 LYS B O 1
ATOM 1605 N N . ASN B 1 78 ? -7.685 -1.249 36.941 1.00 78.78 78 ASN B N 1
ATOM 1606 C CA . ASN B 1 78 ? -6.554 -1.786 37.742 1.00 81.65 78 ASN B CA 1
ATOM 1607 C C . ASN B 1 78 ? -5.300 -1.791 36.860 1.00 76.24 78 ASN B C 1
ATOM 1608 O O . ASN B 1 78 ? -4.512 -2.753 36.948 1.00 73.86 78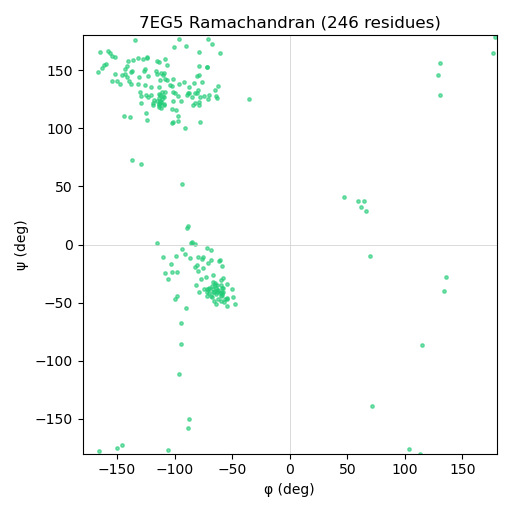 ASN B O 1
ATOM 1613 N N . GLY B 1 79 ? -5.147 -0.764 36.018 1.00 75.03 79 GLY B N 1
ATOM 1614 C CA . GLY B 1 79 ? -3.922 -0.510 35.233 1.00 76.86 79 GLY B CA 1
ATOM 1615 C C . GLY B 1 79 ? -3.700 -1.533 34.128 1.00 71.22 79 GLY B C 1
ATOM 1616 O O . GLY B 1 79 ? -2.796 -1.296 33.320 1.00 67.96 79 GLY B O 1
ATOM 1617 N N . TYR B 1 80 ? -4.466 -2.633 34.097 1.00 64.98 80 TYR B N 1
ATOM 1618 C CA . TYR B 1 80 ? -4.509 -3.606 32.970 1.00 72.66 80 TYR B CA 1
ATOM 1619 C C . TYR B 1 80 ? -4.335 -2.815 31.663 1.00 62.68 80 TYR B C 1
ATOM 1620 O O . TYR B 1 80 ? -5.068 -1.823 31.466 1.00 60.87 80 TYR B O 1
ATOM 1629 N N . GLN B 1 81 ? -3.352 -3.187 30.837 1.00 60.63 81 GLN B N 1
ATOM 1630 C CA . GLN B 1 81 ? -3.121 -2.556 29.514 1.00 68.19 81 GLN B CA 1
ATOM 1631 C C . GLN B 1 81 ? -4.161 -3.138 28.556 1.00 55.00 81 GLN B C 1
ATOM 1632 O O . GLN B 1 81 ? -4.047 -4.312 28.226 1.00 59.51 81 GLN B O 1
ATOM 1638 N N . GLY B 1 82 ? -5.182 -2.364 28.215 1.00 47.46 82 GLY B N 1
ATOM 1639 C CA . GLY B 1 82 ? -6.286 -2.838 27.357 1.00 42.41 82 GLY B CA 1
ATOM 1640 C C . GLY B 1 82 ? -7.640 -2.567 27.976 1.00 45.41 82 GLY B C 1
ATOM 1641 O O . GLY B 1 82 ? -7.791 -2.613 29.219 1.00 43.41 82 GLY B O 1
ATOM 1642 N N . ILE B 1 83 ? -8.618 -2.279 27.129 1.00 40.14 83 ILE B N 1
ATOM 1643 C CA . ILE B 1 83 ? -9.988 -1.901 27.566 1.00 38.09 83 ILE B CA 1
ATOM 1644 C C . ILE B 1 83 ? -10.945 -2.464 26.526 1.00 34.27 83 ILE B C 1
ATOM 1645 O O . ILE B 1 83 ? -10.558 -2.489 25.335 1.00 35.43 83 ILE B O 1
ATOM 1650 N N . GLY B 1 84 ? -12.109 -2.884 26.961 1.00 33.82 84 GLY B N 1
ATOM 1651 C CA . GLY B 1 84 ? -13.214 -3.248 26.076 1.00 38.50 84 GLY B CA 1
ATOM 1652 C C . GLY B 1 84 ? -14.514 -2.684 26.570 1.00 43.73 84 GLY B C 1
ATOM 1653 O O . GLY B 1 84 ? -14.634 -2.397 27.811 1.00 41.84 84 GLY B O 1
ATOM 1654 N N . PHE B 1 85 ? -15.480 -2.574 25.653 1.00 36.09 85 PHE B N 1
ATOM 1655 C CA . PHE B 1 85 ? -16.821 -2.054 25.977 1.00 33.19 85 PHE B CA 1
ATOM 1656 C C . PHE B 1 85 ? -17.852 -2.880 25.243 1.00 36.67 85 PHE B C 1
ATOM 1657 O O . PHE B 1 85 ? -17.605 -3.341 24.084 1.00 31.32 85 PHE B O 1
ATOM 1665 N N . ARG B 1 86 ? -18.953 -3.135 25.927 1.00 34.63 86 ARG B N 1
ATOM 1666 C CA . ARG B 1 86 ? -20.206 -3.638 25.349 1.00 34.98 86 ARG B CA 1
ATOM 1667 C C . ARG B 1 86 ? -21.231 -2.509 25.472 1.00 36.83 86 ARG B C 1
ATOM 1668 O O . ARG B 1 86 ? -21.445 -1.998 26.604 1.00 33.67 86 ARG B O 1
ATOM 1676 N N . VAL B 1 87 ? -21.714 -2.023 24.342 1.00 35.89 87 VAL B N 1
ATOM 1677 C CA . VAL B 1 87 ? -22.733 -0.941 24.296 1.00 35.86 87 VAL B CA 1
ATOM 1678 C C . VAL B 1 87 ? -24.045 -1.492 23.752 1.00 40.39 87 VAL B C 1
ATOM 1679 O O . VAL B 1 87 ? -24.097 -1.961 22.592 1.00 34.33 87 VAL B O 1
ATOM 1683 N N . SER B 1 88 ? -25.103 -1.336 24.532 1.00 33.78 88 SER B N 1
ATOM 1684 C CA . SER B 1 88 ? -26.480 -1.616 24.065 1.00 34.51 88 SER B CA 1
ATOM 1685 C C . SER B 1 88 ? -27.020 -0.324 23.468 1.00 34.92 88 SER B C 1
ATOM 1686 O O . SER B 1 88 ? -26.845 0.710 24.111 1.00 34.93 88 SER B O 1
ATOM 1689 N N . ALA B 1 89 ? -27.564 -0.342 22.243 1.00 33.85 89 ALA B N 1
ATOM 1690 C CA . ALA B 1 89 ? -28.009 0.898 21.568 1.00 36.67 89 ALA B CA 1
ATOM 1691 C C . ALA B 1 89 ? -29.292 0.634 20.808 1.00 34.42 89 ALA B C 1
ATOM 1692 O O . ALA B 1 89 ? -29.505 -0.515 20.338 1.00 36.01 89 ALA B O 1
ATOM 1694 N N . LYS B 1 90 ? -30.088 1.686 20.623 1.00 33.16 90 LYS B N 1
ATOM 1695 C CA . LYS B 1 90 ? -31.209 1.641 19.664 1.00 36.56 90 LYS B CA 1
ATOM 1696 C C . LYS B 1 90 ? -30.648 2.056 18.318 1.00 34.21 90 LYS B C 1
ATOM 1697 O O . LYS B 1 90 ? -29.955 3.049 18.270 1.00 36.53 90 LYS B O 1
ATOM 1703 N N . ALA B 1 91 ? -31.013 1.339 17.267 1.00 32.84 91 ALA B N 1
ATOM 1704 C CA . ALA B 1 91 ? -30.434 1.492 15.921 1.00 37.01 91 ALA B CA 1
ATOM 1705 C C . ALA B 1 91 ? -31.508 2.021 14.989 1.00 37.64 91 ALA B C 1
ATOM 1706 O O . ALA B 1 91 ? -32.642 1.538 15.054 1.00 37.04 91 ALA B O 1
ATOM 1708 N N . LYS B 1 92 ? -31.159 2.996 14.174 1.00 36.17 92 LYS B N 1
ATOM 1709 C CA . LYS B 1 92 ? -31.976 3.354 13.000 1.00 41.56 92 LYS B CA 1
ATOM 1710 C C . LYS B 1 92 ? -31.011 3.665 11.868 1.00 40.06 92 LYS B C 1
ATOM 1711 O O . LYS B 1 92 ? -29.844 3.999 12.128 1.00 38.47 92 LYS B O 1
ATOM 1717 N N . LEU B 1 93 ? -31.484 3.566 10.650 1.00 35.71 93 LEU B N 1
ATOM 1718 C CA . LEU B 1 93 ? -30.660 3.887 9.467 1.00 38.47 93 LEU B CA 1
ATOM 1719 C C . LEU B 1 93 ? -31.203 5.191 8.904 1.00 41.20 93 LEU B C 1
ATOM 1720 O O . LEU B 1 93 ? -32.427 5.307 8.818 1.00 41.02 93 LEU B O 1
ATOM 1725 N N . ILE B 1 94 ? -30.304 6.131 8.633 1.00 40.03 94 ILE B N 1
ATOM 1726 C CA . ILE B 1 94 ? -30.548 7.517 8.161 1.00 44.13 94 ILE B CA 1
ATOM 1727 C C . ILE B 1 94 ? -30.070 7.587 6.708 1.00 44.54 94 ILE B C 1
ATOM 1728 O O . ILE B 1 94 ? -28.934 7.174 6.427 1.00 42.43 94 ILE B O 1
ATOM 1733 N N . SER B 1 95 ? -30.921 8.058 5.812 1.00 46.02 95 SER B N 1
ATOM 1734 C CA . SER B 1 95 ? -30.655 8.095 4.351 1.00 45.36 95 SER B CA 1
ATOM 1735 C C . SER B 1 95 ? -30.590 9.528 3.819 1.00 52.96 95 SER B C 1
ATOM 1736 O O . SER B 1 95 ? -30.360 9.674 2.620 1.00 46.71 95 SER B O 1
ATOM 1739 N N . ASN B 1 96 ? -30.732 10.558 4.663 1.00 55.14 96 ASN B N 1
ATOM 1740 C CA . ASN B 1 96 ? -30.650 11.973 4.206 1.00 56.89 96 ASN B CA 1
ATOM 1741 C C . ASN B 1 96 ? -30.463 12.892 5.413 1.00 51.35 96 ASN B C 1
ATOM 1742 O O . ASN B 1 96 ? -30.660 12.432 6.534 1.00 45.51 96 ASN B O 1
ATOM 1747 N N . GLY B 1 97 ? -30.086 14.143 5.153 1.00 47.89 97 GLY B N 1
ATOM 1748 C CA . GLY B 1 97 ? -29.939 15.201 6.159 1.00 40.21 97 GLY B CA 1
ATOM 1749 C C . GLY B 1 97 ? -28.489 15.586 6.295 1.00 37.19 97 GLY B C 1
ATOM 1750 O O . GLY B 1 97 ? -27.611 15.012 5.640 1.00 40.86 97 GLY B O 1
ATOM 1751 N N . PRO B 1 98 ? -28.188 16.548 7.184 1.00 40.60 98 PRO B N 1
ATOM 1752 C CA . PRO B 1 98 ? -26.830 17.077 7.311 1.00 44.08 98 PRO B CA 1
ATOM 1753 C C . PRO B 1 98 ? -25.780 16.078 7.838 1.00 43.02 98 PRO B C 1
ATOM 1754 O O . PRO B 1 98 ? -24.616 16.176 7.488 1.00 39.08 98 PRO B O 1
ATOM 1758 N N . GLU B 1 99 ? -26.197 15.162 8.711 1.00 41.28 99 GLU B N 1
ATOM 1759 C CA . GLU B 1 99 ? -25.279 14.135 9.273 1.00 40.73 99 GLU B CA 1
ATOM 1760 C C . GLU B 1 99 ? -24.939 13.111 8.189 1.00 38.14 99 GLU B C 1
ATOM 1761 O O . GLU B 1 99 ? -23.745 12.718 8.134 1.00 44.60 99 GLU B O 1
ATOM 1767 N N . PHE B 1 100 ? -25.951 12.677 7.441 1.00 38.50 100 PHE B N 1
ATOM 1768 C CA . PHE B 1 100 ? -25.791 11.823 6.232 1.00 40.69 100 PHE B CA 1
ATOM 1769 C C . PHE B 1 100 ? -24.836 12.499 5.256 1.00 41.11 100 PHE B C 1
ATOM 1770 O O . PHE B 1 100 ? -23.841 11.855 4.839 1.00 38.72 100 PHE B O 1
ATOM 1778 N N . GLU B 1 101 ? -25.105 13.761 4.900 1.00 40.14 101 GLU B N 1
ATOM 1779 C CA . GLU B 1 101 ? -24.198 14.541 4.012 1.00 44.36 101 GLU B CA 1
ATOM 1780 C C . GLU B 1 101 ? -22.776 14.545 4.585 1.00 43.66 101 GLU B C 1
ATOM 1781 O O . GLU B 1 101 ? -21.835 14.303 3.810 1.00 39.34 101 GLU B O 1
ATOM 1787 N N . MET B 1 102 ? -22.605 14.815 5.887 1.00 41.04 102 MET B N 1
ATOM 1788 C CA . MET B 1 102 ? -21.277 14.853 6.570 1.00 44.55 102 MET B CA 1
ATOM 1789 C C . MET B 1 102 ? -20.606 13.460 6.506 1.00 38.17 102 MET B C 1
ATOM 1790 O O . MET B 1 102 ? -19.386 13.379 6.331 1.00 41.40 102 MET B O 1
ATOM 1795 N N . MET B 1 103 ? -21.357 12.384 6.666 1.00 41.30 103 MET B N 1
ATOM 1796 C CA . MET B 1 103 ? -20.752 11.016 6.669 1.00 38.74 103 MET B CA 1
ATOM 1797 C C . MET B 1 103 ? -20.486 10.587 5.209 1.00 38.01 103 MET B C 1
ATOM 1798 O O . MET B 1 103 ? -19.430 9.926 4.947 1.00 43.08 103 MET B O 1
ATOM 1803 N N . LYS B 1 104 ? -21.418 10.883 4.307 1.00 38.55 104 LYS B N 1
ATOM 1804 C CA . LYS B 1 104 ? -21.296 10.506 2.863 1.00 43.21 104 LYS B CA 1
ATOM 1805 C C . LYS B 1 104 ? -19.977 11.058 2.329 1.00 45.27 104 LYS B C 1
ATOM 1806 O O . LYS B 1 104 ? -19.341 10.351 1.544 1.00 46.60 104 LYS B O 1
ATOM 1812 N N . GLU B 1 105 ? -19.541 12.223 2.817 1.00 47.12 105 GLU B N 1
ATOM 1813 C CA . GLU B 1 105 ? -18.301 12.910 2.376 1.00 48.67 105 GLU B CA 1
ATOM 1814 C C . GLU B 1 105 ? -17.070 12.135 2.848 1.00 44.96 105 GLU B C 1
ATOM 1815 O O . GLU B 1 105 ? -16.068 12.020 2.073 1.00 46.39 105 GLU B O 1
ATOM 1821 N N . LYS B 1 106 ? -17.090 11.641 4.079 1.00 41.97 106 LYS B N 1
ATOM 1822 C CA . LYS B 1 106 ? -15.953 10.906 4.693 1.00 41.00 106 LYS B CA 1
ATOM 1823 C C . LYS B 1 106 ? -15.901 9.487 4.148 1.00 35.93 106 LYS B C 1
ATOM 1824 O O . LYS B 1 106 ? -14.800 8.934 4.143 1.00 39.23 106 LYS B O 1
ATOM 1830 N N . TYR B 1 107 ? -17.052 8.923 3.770 1.00 40.19 107 TYR B N 1
ATOM 1831 C CA . TYR B 1 107 ? -17.280 7.484 3.477 1.00 42.74 107 TYR B CA 1
ATOM 1832 C C . TYR B 1 107 ? -18.143 7.394 2.226 1.00 43.89 107 TYR B C 1
ATOM 1833 O O . TYR B 1 107 ? -19.332 7.071 2.279 1.00 45.95 107 TYR B O 1
ATOM 1842 N N . PRO B 1 108 ? -17.573 7.697 1.031 1.00 56.36 108 PRO B N 1
ATOM 1843 C CA . PRO B 1 108 ? -18.361 7.770 -0.202 1.00 50.23 108 PRO B CA 1
ATOM 1844 C C . PRO B 1 108 ? -19.100 6.479 -0.578 1.00 49.75 108 PRO B C 1
ATOM 1845 O O . PRO B 1 108 ? -20.058 6.559 -1.335 1.00 56.09 108 PRO B O 1
ATOM 1849 N N . PHE B 1 109 ? -18.669 5.353 -0.012 1.00 46.85 109 PHE B N 1
ATOM 1850 C CA . PHE B 1 109 ? -19.204 3.991 -0.255 1.00 52.93 109 PHE B CA 1
ATOM 1851 C C . PHE B 1 109 ? -20.554 3.771 0.437 1.00 49.52 109 PHE B C 1
ATOM 1852 O O . PHE B 1 109 ? -21.167 2.714 0.180 1.00 50.86 109 PHE B O 1
ATOM 1860 N N . LEU B 1 110 ? -21.001 4.665 1.334 1.00 50.51 110 LEU B N 1
ATOM 1861 C CA . LEU B 1 110 ? -22.179 4.347 2.194 1.00 46.50 110 LEU B CA 1
ATOM 1862 C C . LEU B 1 110 ? -23.485 4.530 1.409 1.00 44.46 110 LEU B C 1
ATOM 1863 O O . LEU B 1 110 ? -23.534 5.411 0.532 1.00 49.38 110 LEU B O 1
ATOM 1868 N N . ARG B 1 111 ? -24.487 3.698 1.698 1.00 43.62 111 ARG B N 1
ATOM 1869 C CA . ARG B 1 111 ? -25.904 3.824 1.253 1.00 44.77 111 ARG B CA 1
ATOM 1870 C C . ARG B 1 111 ? -26.746 4.459 2.370 1.00 45.20 111 ARG B C 1
ATOM 1871 O O . ARG B 1 111 ? -27.816 4.995 2.102 1.00 43.74 111 ARG B O 1
ATOM 1879 N N . ALA B 1 112 ? -26.322 4.355 3.625 1.00 43.27 112 ALA B N 1
ATOM 1880 C CA . ALA B 1 112 ? -27.085 4.940 4.733 1.00 39.99 112 ALA B CA 1
ATOM 1881 C C . ALA B 1 112 ? -26.125 5.188 5.892 1.00 39.97 112 ALA B C 1
ATOM 1882 O O . ALA B 1 112 ? -25.036 4.614 5.877 1.00 35.01 112 ALA B O 1
ATOM 1884 N N . VAL B 1 113 ? -26.546 5.984 6.863 1.00 36.49 113 VAL B N 1
ATOM 1885 C CA . VAL B 1 113 ? -25.845 6.093 8.172 1.00 34.30 113 VAL B CA 1
ATOM 1886 C C . VAL B 1 113 ? -26.589 5.224 9.169 1.00 33.79 113 VAL B C 1
ATOM 1887 O O . VAL B 1 113 ? -27.824 5.359 9.320 1.00 34.07 113 VAL B O 1
ATOM 1891 N N . LEU B 1 114 ? -25.826 4.387 9.872 1.00 33.20 114 LEU B N 1
ATOM 1892 C CA . LEU B 1 114 ? -26.321 3.673 11.055 1.00 31.48 114 LEU B CA 1
ATOM 1893 C C . LEU B 1 114 ? -26.190 4.661 12.194 1.00 33.29 114 LEU B C 1
ATOM 1894 O O . LEU B 1 114 ? -25.047 5.059 12.489 1.00 31.44 114 LEU B O 1
ATOM 1899 N N . GLU B 1 115 ? -27.306 4.959 12.836 1.00 31.76 115 GLU B N 1
ATOM 1900 C CA . GLU B 1 115 ? -27.362 5.856 14.002 1.00 30.73 115 GLU B CA 1
ATOM 1901 C C . GLU B 1 115 ? -27.660 5.020 15.228 1.00 30.65 115 GLU B C 1
ATOM 1902 O O . GLU B 1 115 ? -28.729 4.354 15.263 1.00 33.39 115 GLU B O 1
ATOM 1908 N N . LEU B 1 116 ? -26.750 5.062 16.191 1.00 30.81 116 LEU B N 1
ATOM 1909 C CA . LEU B 1 116 ? -26.856 4.288 17.442 1.00 32.00 116 LEU B CA 1
ATOM 1910 C C . LEU B 1 116 ? -27.112 5.264 18.591 1.00 32.09 116 LEU B C 1
ATOM 1911 O O . LEU B 1 116 ? -26.281 6.164 18.781 1.00 33.65 116 LEU B O 1
ATOM 1916 N N . THR B 1 117 ? -28.190 5.028 19.337 1.00 33.12 117 THR B N 1
ATOM 1917 C CA . THR B 1 117 ? -28.500 5.775 20.575 1.00 35.11 117 THR B CA 1
ATOM 1918 C C . THR B 1 117 ? -28.119 4.877 21.744 1.00 30.91 117 THR B C 1
ATOM 1919 O O . THR B 1 117 ? -28.830 3.926 22.032 1.00 36.65 117 THR B O 1
ATOM 1923 N N . PRO B 1 118 ? -26.993 5.133 22.439 1.00 33.31 118 PRO B N 1
ATOM 1924 C CA . PRO B 1 118 ? -26.556 4.263 23.529 1.00 36.03 118 PRO B CA 1
ATOM 1925 C C . PRO B 1 118 ? -27.577 4.252 24.665 1.00 39.27 118 PRO B C 1
ATOM 1926 O O . PRO B 1 118 ? -27.991 5.328 25.041 1.00 37.46 118 PRO B O 1
ATOM 1930 N N . VAL B 1 119 ? -28.039 3.069 25.073 1.00 41.12 119 VAL B N 1
ATOM 1931 C CA . VAL B 1 119 ? -28.956 2.914 26.241 1.00 43.89 119 VAL B CA 1
ATOM 1932 C C . VAL B 1 119 ? -28.187 2.337 27.426 1.00 48.28 119 VAL B C 1
ATOM 1933 O O . VAL B 1 119 ? -28.565 2.699 28.545 1.00 41.24 119 VAL B O 1
ATOM 1937 N N . GLU B 1 120 ? -27.132 1.527 27.216 1.00 41.96 120 GLU B N 1
ATOM 1938 C CA . GLU B 1 120 ? -26.225 1.084 28.320 1.00 43.20 120 GLU B CA 1
ATOM 1939 C C . GLU B 1 120 ? -24.777 0.893 27.822 1.00 44.17 120 GLU B C 1
ATOM 1940 O O . GLU B 1 120 ? -24.599 0.361 26.715 1.00 42.51 120 GLU B O 1
ATOM 1946 N N . VAL B 1 121 ? -23.784 1.335 28.604 1.00 37.71 121 VAL B N 1
ATOM 1947 C CA . VAL B 1 121 ? -22.334 1.157 28.339 1.00 44.04 121 VAL B CA 1
ATOM 1948 C C . VAL B 1 121 ? -21.742 0.347 29.486 1.00 48.04 121 VAL B C 1
ATOM 1949 O O . VAL B 1 121 ? -21.838 0.783 30.646 1.00 40.00 121 VAL B O 1
ATOM 1953 N N . GLU B 1 122 ? -21.175 -0.818 29.186 1.00 43.27 122 GLU B N 1
ATOM 1954 C CA . GLU B 1 122 ? -20.440 -1.634 30.193 1.00 42.75 122 GLU B CA 1
ATOM 1955 C C . GLU B 1 122 ? -18.973 -1.663 29.790 1.00 47.23 122 GLU B C 1
ATOM 1956 O O . GLU B 1 122 ? -18.695 -2.096 28.621 1.00 42.91 122 GLU B O 1
ATOM 1962 N N . GLN B 1 123 ? -18.095 -1.137 30.646 1.00 41.76 123 GLN B N 1
ATOM 1963 C CA . GLN B 1 123 ? -16.624 -1.251 30.499 1.00 44.90 123 GLN B CA 1
ATOM 1964 C C . GLN B 1 123 ? -16.230 -2.649 30.973 1.00 50.16 123 GLN B C 1
ATOM 1965 O O . GLN B 1 123 ? -16.594 -2.989 32.084 1.00 51.59 123 GLN B O 1
ATOM 1971 N N . LEU B 1 124 ? -15.572 -3.454 30.130 1.00 57.11 124 LEU B N 1
ATOM 1972 C CA . LEU B 1 124 ? -15.400 -4.915 30.379 1.00 52.44 124 LEU B CA 1
ATOM 1973 C C . LEU B 1 124 ? -13.993 -5.238 30.867 1.00 54.34 124 LEU B C 1
ATOM 1974 O O . LEU B 1 124 ? -13.812 -6.378 31.292 1.00 64.98 124 LEU B O 1
ATOM 1979 N N . LEU B 1 125 ? -13.019 -4.344 30.694 1.00 54.82 125 LEU B N 1
ATOM 1980 C CA . LEU B 1 125 ? -11.646 -4.547 31.232 1.00 56.93 125 LEU B CA 1
ATOM 1981 C C . LEU B 1 125 ? -11.193 -3.272 31.957 1.00 59.04 125 LEU B C 1
ATOM 1982 O O . LEU B 1 125 ? -11.897 -2.252 31.912 1.00 62.01 125 LEU B O 1
#

Solvent-accessible surface area: 11749 Å² total; per-residue (Å²): 124,10,50,167,61,0,98,61,0,34,166,74,64,10,9,0,2,1,0,0,38,28,42,136,187,11,5,48,1,20,33,14,11,1,53,34,12,43,59,21,125,88,47,41,0,0,1,5,0,51,30,21,107,149,0,36,88,0,16,139,102,34,58,30,0,40,0,4,1,4,5,62,110,1,105,12,120,143,88,61,101,0,0,8,2,53,0,13,0,93,7,122,36,28,77,106,30,116,46,24,103,77,0,77,148,111,20,90,100,7,90,5,0,0,23,0,56,12,74,85,35,56,55,60,70,120,9,56,167,65,0,94,45,0,31,164,77,64,11,10,0,3,1,0,0,42,34,37,104,213,33,3,33,1,21,33,16,9,1,53,31,13,49,64,19,126,91,42,42,0,0,1,6,0,54,47,23,105,121,0,39,64,0,20,145,98,37,61,24,0,40,0,4,1,4,5,61,95,0,68,10,136,155,61,79,104,0,0,6,1,58,0,18,0,92,6,118,41,30,74,113,27,114,49,36,124,71,0,79,145,105,19,92,105,5,104,6,0,0,21,0,59,15,74,94,30,64,63,65,63

Secondary structure (DSSP, 8-state):
---HHHHHHTTS--EEEEEE--SSSS-EEEEEEGGG-EE-TT--EEEEESS-HHHHHHHHH--EEEEEEEEEEEE-SSS-EEEEEEEEEEEEEE-SSHHHHHHHHH-TT-SEEEEEEEEEEEE--/---HHHHHHTTS--EEEEEE-SSSSS-EEEEEEGGG-EE-TT--EEEEESS-HHHHHHHHH--EEEEEEEEEEEE-GGG-EEEEEEEEEEEEEE-SSHHHHHHHHH-TT-SEEEEEEEEEEEE--

Nearest PDB structures (foldseek):
  7eg5-assembly1_B  TM=1.008E+00  e=2.940E-26  Lactococcus lactis subsp. lactis Il1403
  3vy2-assembly1_B  TM=9.664E-01  e=6.263E-15  Nitratidesulfovibrio vulgaris str. 'Miyazaki F'
  3a6q-assembly1_B  TM=9.634E-01  e=9.849E-15  Nitratidesulfovibrio vulgaris str. 'Miyazaki F'
  3a20-assembly1_B  TM=9.666E-01  e=1.167E-14  Nitratidesulfovibrio vulgaris str. 'Miyazaki F'
  2e83-assembly1_B  TM=9.681E-01  e=2.055E-14  Nitratidesulfovibrio vulgaris str. 'Miyazaki F'

Organism: Lactococcus lactis subsp. lactis (strain IL1403) (NCBI:txid272623)

B-factor: mean 44.81, std 13.05, range [23.88, 104.42]

Sequence (250 aa):
MLTKKFKETLKYEGSVSLTSWGAEKSPHVTGTWISYLQLTSDERILAPAAGMHYLEEDIKVNDTIYLMLGVREVEGKNGYQGIGFRVSAKAKLISNGPEFEMMKEKYPFLRAVLELTPVEVEQLLMLTKKFKETLKYEGSVSLTSWGAEKSPHVTGTWISYLQLTSDERILAPAAGMHYLEEDIKVNDTIYLMLGVREVEGKNGYQGIGFRVSAKAKLISNGPEFEMMKEKYPFLRAVLELTPVEVEQLL